Protein AF-A0A6I1VYY7-F1 (afdb_monomer_lite)

Structure (mmCIF, N/CA/C/O backbone):
data_AF-A0A6I1VYY7-F1
#
_entry.id   AF-A0A6I1VYY7-F1
#
loop_
_atom_site.group_PDB
_atom_site.id
_atom_site.type_symbol
_atom_site.label_atom_id
_atom_site.label_alt_id
_atom_site.label_comp_id
_atom_site.label_asym_id
_atom_site.label_entity_id
_atom_site.label_seq_id
_atom_site.pdbx_PDB_ins_code
_atom_site.Cartn_x
_atom_site.Cartn_y
_atom_site.Cartn_z
_atom_site.occupancy
_atom_site.B_iso_or_equiv
_atom_site.auth_seq_id
_atom_site.auth_comp_id
_atom_site.auth_asym_id
_atom_site.auth_atom_id
_atom_site.pdbx_PDB_model_num
ATOM 1 N N . MET A 1 1 ? -17.658 -12.814 30.062 1.00 64.88 1 MET A N 1
ATOM 2 C CA . MET A 1 1 ? -17.340 -12.032 28.853 1.00 64.88 1 MET A CA 1
ATOM 3 C C . MET A 1 1 ? -16.705 -12.996 27.873 1.00 64.88 1 MET A C 1
ATOM 5 O O . MET A 1 1 ? -15.729 -13.636 28.250 1.00 64.88 1 MET A O 1
ATOM 9 N N . ASP A 1 2 ? -17.312 -13.192 26.709 1.00 86.56 2 ASP A N 1
ATOM 10 C CA . ASP A 1 2 ? -16.808 -14.120 25.696 1.00 86.56 2 ASP A CA 1
ATOM 11 C C . ASP A 1 2 ? -15.557 -13.537 25.014 1.00 86.56 2 ASP A C 1
ATOM 13 O O . ASP A 1 2 ? -15.550 -12.387 24.572 1.00 86.56 2 ASP A O 1
ATOM 17 N N . ALA A 1 3 ? -14.481 -14.322 24.952 1.00 89.25 3 ALA A N 1
ATOM 18 C CA . ALA A 1 3 ? -13.216 -13.898 24.364 1.00 89.25 3 ALA A CA 1
ATOM 19 C C . ALA A 1 3 ? -13.352 -13.586 22.864 1.00 89.25 3 ALA A C 1
ATOM 21 O O . ALA A 1 3 ? -12.681 -12.680 22.364 1.00 89.25 3 ALA A O 1
ATOM 22 N N . GLU A 1 4 ? -14.234 -14.292 22.152 1.00 91.06 4 GLU A N 1
ATOM 23 C CA . GLU A 1 4 ? -14.467 -14.066 20.725 1.00 91.06 4 GLU A CA 1
ATOM 24 C C . GLU A 1 4 ? -15.147 -12.715 20.464 1.00 91.06 4 GLU A C 1
ATOM 26 O O . GLU A 1 4 ? -14.744 -11.972 19.559 1.00 91.06 4 GLU A O 1
ATOM 31 N N . GLN A 1 5 ? -16.125 -12.352 21.299 1.00 90.44 5 GLN A N 1
ATOM 32 C CA . GLN A 1 5 ? -16.787 -11.046 21.253 1.00 90.44 5 GLN A CA 1
ATOM 33 C C . GLN A 1 5 ? -15.804 -9.906 21.543 1.00 90.44 5 GLN A C 1
ATOM 35 O O . GLN A 1 5 ? -15.737 -8.945 20.772 1.00 90.44 5 GLN A O 1
ATOM 40 N N . VAL A 1 6 ? -14.987 -10.033 22.598 1.00 91.31 6 VAL A N 1
ATOM 41 C CA . VAL A 1 6 ? -13.947 -9.044 22.945 1.00 91.31 6 VAL A CA 1
ATOM 42 C C . VAL A 1 6 ? -12.978 -8.857 21.779 1.00 91.31 6 VAL A C 1
ATOM 44 O O . VAL A 1 6 ? -12.700 -7.732 21.369 1.00 91.31 6 VAL A O 1
ATOM 47 N N . TRP A 1 7 ? -12.499 -9.955 21.193 1.00 90.56 7 TRP A N 1
ATOM 48 C CA . TRP A 1 7 ? -11.587 -9.912 20.052 1.00 90.56 7 TRP A CA 1
ATOM 49 C C . TRP A 1 7 ? -12.207 -9.267 18.807 1.00 90.56 7 TRP A C 1
ATOM 51 O O . TRP A 1 7 ? -11.558 -8.497 18.092 1.00 90.56 7 TRP A O 1
ATOM 61 N N . THR A 1 8 ? -13.469 -9.572 18.521 1.00 91.75 8 THR A N 1
ATOM 62 C CA . THR A 1 8 ? -14.179 -9.019 17.363 1.00 91.75 8 THR A CA 1
ATOM 63 C C . THR A 1 8 ? -14.415 -7.523 17.520 1.00 91.75 8 THR A C 1
ATOM 65 O O . THR A 1 8 ? -14.130 -6.764 16.588 1.00 91.75 8 THR A O 1
ATOM 68 N N . LEU A 1 9 ? -14.837 -7.083 18.706 1.00 92.19 9 LEU A N 1
ATOM 69 C CA . LEU A 1 9 ? -15.044 -5.668 18.987 1.00 92.19 9 LEU A CA 1
ATOM 70 C C . LEU A 1 9 ? -13.725 -4.891 18.999 1.00 92.19 9 LEU A C 1
ATOM 72 O O . LEU A 1 9 ? -13.663 -3.795 18.448 1.00 92.19 9 LEU A O 1
ATOM 76 N N . TRP A 1 10 ? -12.646 -5.486 19.515 1.00 92.88 10 TRP A N 1
ATOM 77 C CA . TRP A 1 10 ? -11.304 -4.910 19.429 1.00 92.88 10 TRP A CA 1
ATOM 78 C C . TRP A 1 10 ? -10.873 -4.663 17.979 1.00 92.88 10 TRP A C 1
ATOM 80 O O . TRP A 1 10 ? -10.477 -3.555 17.621 1.00 92.88 10 TRP A O 1
ATOM 90 N N . ARG A 1 11 ? -11.005 -5.667 17.101 1.00 91.12 11 ARG A N 1
ATOM 91 C CA . ARG A 1 11 ? -10.667 -5.515 15.674 1.00 91.12 11 ARG A CA 1
ATOM 92 C C . ARG A 1 11 ? -11.522 -4.465 14.975 1.00 91.12 11 ARG A C 1
ATOM 94 O O . ARG A 1 11 ? -11.022 -3.789 14.078 1.00 91.12 11 ARG A O 1
ATOM 101 N N . ARG A 1 12 ? -12.791 -4.330 15.366 1.00 91.69 12 ARG A N 1
ATOM 102 C CA . ARG A 1 12 ? -13.658 -3.254 14.880 1.00 91.69 12 ARG A CA 1
ATOM 103 C C . ARG A 1 12 ? -13.135 -1.895 15.343 1.00 91.69 12 ARG A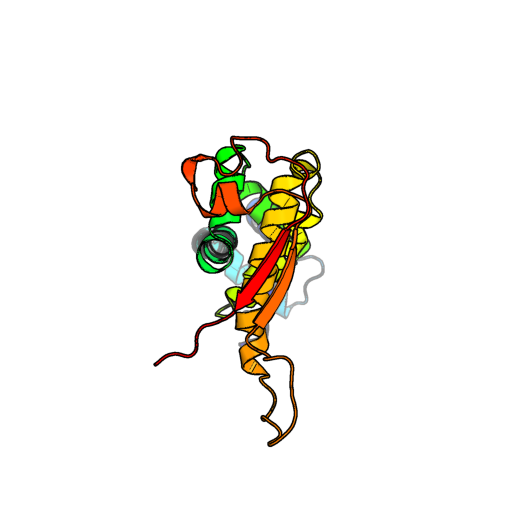 C 1
ATOM 105 O O . ARG A 1 12 ? -12.929 -1.027 14.502 1.00 91.69 12 ARG A O 1
ATOM 112 N N . LEU A 1 13 ? -12.836 -1.744 16.635 1.00 92.38 13 LEU A N 1
ATOM 113 C CA . LEU A 1 13 ? -12.304 -0.507 17.205 1.00 92.38 13 LEU A CA 1
ATOM 114 C C . LEU A 1 13 ? -10.991 -0.080 16.543 1.00 92.38 13 LEU A C 1
ATOM 116 O O . LEU A 1 13 ? -10.825 1.100 16.277 1.00 92.38 13 LEU A O 1
ATOM 120 N N . LEU A 1 14 ? -10.086 -1.007 16.213 1.00 91.50 14 LEU A N 1
ATOM 121 C CA . LEU A 1 14 ? -8.827 -0.693 15.516 1.00 91.50 14 LEU A CA 1
ATOM 122 C C . LEU A 1 14 ? -9.026 -0.040 14.133 1.00 91.50 14 LEU A C 1
ATOM 124 O O . LEU A 1 14 ? -8.137 0.666 13.653 1.00 91.50 14 LEU A O 1
ATOM 128 N N . ARG A 1 15 ? -10.170 -0.284 13.484 1.00 90.25 15 ARG A N 1
ATOM 129 C CA . ARG A 1 15 ? -10.443 0.081 12.081 1.00 90.25 15 ARG A CA 1
ATOM 130 C C . ARG A 1 15 ? -11.485 1.187 11.928 1.00 90.25 15 ARG A C 1
ATOM 132 O O . ARG A 1 15 ? -11.487 1.895 10.926 1.00 90.25 15 ARG A O 1
ATOM 139 N N . ASP A 1 16 ? -12.388 1.314 12.891 1.00 90.44 16 ASP A N 1
ATOM 140 C CA . ASP A 1 16 ? -13.500 2.257 12.848 1.00 90.44 16 ASP A CA 1
ATOM 141 C C . ASP A 1 16 ? -13.089 3.610 13.447 1.00 90.44 16 ASP A C 1
ATOM 143 O O . ASP A 1 16 ? -13.231 3.858 14.644 1.00 90.44 16 ASP A O 1
ATOM 147 N N . GLU A 1 17 ? -12.585 4.507 12.594 1.00 90.69 17 GLU A N 1
ATOM 148 C CA . GLU A 1 17 ? -12.196 5.869 12.989 1.00 90.69 17 GLU A CA 1
ATOM 149 C C . GLU A 1 17 ? -13.353 6.664 13.610 1.00 90.69 17 GLU A C 1
ATOM 151 O O . GLU A 1 17 ? -13.123 7.514 14.469 1.00 90.69 17 GLU A O 1
ATOM 156 N N . THR A 1 18 ? -14.602 6.385 13.222 1.00 89.62 18 THR A N 1
ATOM 157 C CA . THR A 1 18 ? -15.767 7.079 13.790 1.00 89.62 18 THR A CA 1
ATOM 158 C C . THR A 1 18 ? -16.008 6.621 15.224 1.00 89.62 18 THR A C 1
ATOM 160 O O . THR A 1 18 ? -16.220 7.448 16.112 1.00 89.62 18 THR A O 1
ATOM 163 N N . MET A 1 19 ? -15.936 5.312 15.477 1.00 89.06 19 MET A N 1
ATOM 164 C CA . MET A 1 19 ? -16.022 4.752 16.827 1.00 89.06 19 MET A CA 1
ATOM 165 C C . MET A 1 19 ? -14.872 5.247 17.714 1.00 89.06 19 MET A C 1
ATOM 167 O O . MET A 1 19 ? -15.115 5.622 18.860 1.00 89.06 19 MET A O 1
ATOM 171 N N . GLN A 1 20 ? -13.649 5.318 17.179 1.00 91.06 20 GLN A N 1
ATOM 172 C CA . GLN A 1 20 ? -12.489 5.882 17.879 1.00 91.06 20 GLN A CA 1
ATOM 173 C C . GLN A 1 20 ? -12.740 7.341 18.274 1.00 91.06 20 GLN A C 1
ATOM 175 O O . GLN A 1 20 ? -12.664 7.675 19.452 1.00 91.06 20 GLN A O 1
ATOM 180 N N . GLN A 1 21 ? -13.108 8.202 17.318 1.00 89.19 21 GLN A N 1
ATOM 181 C CA . GLN A 1 21 ? -13.371 9.623 17.575 1.00 89.19 21 GLN A CA 1
ATOM 182 C C . GLN A 1 21 ? -14.459 9.829 18.627 1.00 89.19 21 GLN A C 1
ATOM 184 O O . GLN A 1 21 ? -14.283 10.623 19.547 1.00 89.19 21 GLN A O 1
ATOM 189 N N . ARG A 1 22 ? -15.559 9.078 18.525 1.00 89.25 22 ARG A N 1
ATOM 190 C CA . ARG A 1 22 ? -16.650 9.136 19.498 1.00 89.25 22 ARG A CA 1
ATOM 191 C C . ARG A 1 22 ? -16.196 8.740 20.900 1.00 89.25 22 ARG A C 1
ATOM 193 O O . ARG A 1 22 ? -16.520 9.442 21.849 1.00 89.25 22 ARG A O 1
ATOM 200 N N . MET A 1 23 ? -15.416 7.667 21.027 1.00 87.25 23 MET A N 1
ATOM 201 C CA . MET A 1 23 ? -14.829 7.260 22.306 1.00 87.25 23 MET A CA 1
ATOM 202 C C . MET A 1 23 ? -13.874 8.333 22.852 1.00 87.25 23 MET A C 1
ATOM 204 O O . MET A 1 23 ? -13.857 8.585 24.052 1.00 87.25 23 MET A O 1
ATOM 208 N N . TYR A 1 24 ? -13.107 8.992 21.976 1.00 86.62 24 TYR A N 1
ATOM 209 C CA . TYR A 1 24 ? -12.126 10.019 22.346 1.00 86.62 24 TYR A CA 1
ATOM 210 C C . TYR A 1 24 ? -12.779 11.323 22.815 1.00 86.62 24 TYR A C 1
ATOM 212 O O . TYR A 1 24 ? -12.204 12.037 23.629 1.00 86.62 24 TYR A O 1
ATOM 220 N N . GLN A 1 25 ? -13.977 11.620 22.314 1.00 86.88 25 GLN A N 1
ATOM 221 C CA . GLN A 1 25 ? -14.744 12.830 22.624 1.00 86.88 25 GLN A CA 1
ATOM 222 C C . GLN A 1 25 ? -15.830 12.601 23.679 1.00 86.88 25 GLN A C 1
ATOM 224 O O . GLN A 1 25 ? -16.549 13.532 24.024 1.00 86.88 25 GLN A O 1
ATOM 229 N N . ALA A 1 26 ? -15.991 11.370 24.166 1.00 81.50 26 ALA A N 1
ATOM 230 C CA . ALA A 1 26 ? -17.137 10.997 24.979 1.00 81.50 26 ALA A CA 1
ATOM 231 C C . ALA A 1 26 ? -17.230 11.757 26.312 1.00 81.50 26 ALA A C 1
ATOM 233 O O . ALA A 1 26 ? -18.330 11.858 26.829 1.00 81.50 26 ALA A O 1
ATOM 234 N N . GLU A 1 27 ? -16.127 12.257 26.889 1.00 77.31 27 GLU A N 1
ATOM 235 C CA . GLU A 1 27 ? -16.097 12.987 28.180 1.00 77.31 27 GLU A CA 1
ATOM 236 C C . GLU A 1 27 ? -16.953 12.341 29.303 1.00 77.31 27 GLU A C 1
ATOM 238 O O . GLU A 1 27 ? -17.511 13.015 30.164 1.00 77.31 27 GLU A O 1
ATOM 243 N N . GLY A 1 28 ? -17.085 11.007 29.305 1.00 71.75 28 GLY A N 1
ATOM 244 C CA . GLY A 1 28 ? -17.918 10.262 30.261 1.00 71.75 28 GLY A CA 1
ATOM 245 C C . GLY A 1 28 ? -19.389 10.066 29.857 1.00 71.75 28 GLY A C 1
ATOM 246 O O . GLY A 1 28 ? -20.111 9.333 30.531 1.00 71.75 28 GLY A O 1
ATOM 247 N N . ALA A 1 29 ? -19.840 10.641 28.743 1.00 80.25 29 ALA A N 1
ATOM 248 C CA . ALA A 1 29 ? -21.119 10.319 28.122 1.00 80.25 29 ALA A CA 1
ATOM 249 C C . ALA A 1 29 ? -21.121 8.883 27.575 1.00 80.25 29 ALA A C 1
ATOM 251 O O . ALA A 1 29 ? -20.110 8.378 27.091 1.00 80.25 29 ALA A O 1
ATOM 252 N N . THR A 1 30 ? -22.280 8.226 27.607 1.00 82.81 30 THR A N 1
ATOM 253 C CA . THR A 1 30 ? -22.470 6.847 27.114 1.00 82.81 30 THR A CA 1
ATOM 254 C C . THR A 1 30 ? -23.299 6.769 25.833 1.00 82.81 30 THR A C 1
ATOM 256 O O . THR A 1 30 ? -23.394 5.707 25.229 1.00 82.81 30 THR A O 1
ATOM 259 N N . GLN A 1 31 ? -23.849 7.896 25.372 1.00 84.62 31 GLN A N 1
ATOM 260 C CA . GLN A 1 31 ? -24.711 8.000 24.182 1.00 84.62 31 GLN A CA 1
ATOM 261 C C . GLN A 1 31 ? -24.010 7.553 22.890 1.00 84.62 31 GLN A C 1
ATOM 263 O O . GLN A 1 31 ? -24.633 7.083 21.948 1.00 84.62 31 GLN A O 1
ATOM 268 N N . TRP A 1 32 ? -22.681 7.636 22.834 1.00 84.25 32 TRP A N 1
ATOM 269 C CA . TRP A 1 32 ? -21.915 7.150 21.686 1.00 84.25 32 TRP A CA 1
ATOM 270 C C . TRP A 1 32 ? -21.925 5.620 21.524 1.00 84.25 32 TRP A C 1
ATOM 272 O O . TRP A 1 32 ? -21.504 5.121 20.479 1.00 84.25 32 TRP A O 1
ATOM 282 N N . LEU A 1 33 ? -22.409 4.895 22.537 1.00 87.31 33 LEU A N 1
ATOM 283 C CA . LEU A 1 33 ? -22.631 3.448 22.525 1.00 87.31 33 LEU A CA 1
ATOM 284 C C . LEU A 1 33 ? -24.021 3.068 21.983 1.00 87.31 33 LEU A C 1
ATOM 286 O O . LEU A 1 33 ? -24.409 1.893 21.997 1.00 87.31 33 LEU A O 1
ATOM 290 N N . ASP A 1 34 ? -24.810 4.044 21.535 1.00 85.31 34 ASP A N 1
ATOM 291 C CA . ASP A 1 34 ? -26.104 3.789 20.914 1.00 85.31 34 ASP A CA 1
ATOM 292 C C . ASP A 1 34 ? -25.940 2.985 19.617 1.00 85.31 34 ASP A C 1
ATOM 294 O O . ASP A 1 34 ? -25.112 3.293 18.758 1.00 85.31 34 ASP A O 1
ATOM 298 N N . GLY A 1 35 ? -26.712 1.898 19.507 1.00 85.00 35 GLY A N 1
ATOM 299 C CA . GLY A 1 35 ? -26.617 0.924 18.414 1.00 85.00 35 GLY A CA 1
ATOM 300 C C . GLY A 1 35 ? -25.693 -0.274 18.671 1.00 85.00 35 GLY A C 1
ATOM 301 O O . GLY A 1 35 ? -25.638 -1.163 17.825 1.00 85.00 35 GLY A O 1
ATOM 302 N N . LEU A 1 36 ? -24.998 -0.332 19.812 1.00 89.44 36 LEU A N 1
ATOM 303 C CA . LEU A 1 36 ? -24.295 -1.536 20.274 1.00 89.44 36 LEU A CA 1
ATOM 304 C C . LEU A 1 36 ? -25.205 -2.414 21.138 1.00 89.44 36 LEU A C 1
ATOM 306 O O . LEU A 1 36 ? -26.056 -1.893 21.864 1.00 89.44 36 LEU A O 1
ATOM 310 N N . SER A 1 37 ? -24.988 -3.729 21.089 1.00 92.06 37 SER A N 1
ATOM 311 C CA . SER A 1 37 ? -25.617 -4.690 22.005 1.00 92.06 37 SER A CA 1
ATOM 312 C C . SER A 1 37 ? -25.153 -4.493 23.455 1.00 92.06 37 SER A C 1
ATOM 314 O O . SER A 1 37 ? -24.121 -3.868 23.704 1.00 92.06 37 SER A O 1
ATOM 316 N N . ASP A 1 38 ? -25.891 -5.040 24.424 1.00 91.12 38 ASP A N 1
ATOM 317 C CA . ASP A 1 38 ? -25.547 -4.910 25.848 1.00 91.12 38 ASP A CA 1
ATOM 318 C C . ASP A 1 38 ? -24.154 -5.481 26.170 1.00 91.12 38 ASP A C 1
ATOM 320 O O . ASP A 1 38 ? -23.381 -4.848 26.892 1.00 91.12 38 ASP A O 1
ATOM 324 N N . ASP A 1 39 ? -23.782 -6.611 25.563 1.00 91.00 39 ASP A N 1
ATOM 325 C CA . ASP A 1 39 ? -22.451 -7.207 25.726 1.00 91.00 39 ASP A CA 1
ATOM 326 C C . ASP A 1 39 ? -21.345 -6.303 25.150 1.00 91.00 39 ASP A C 1
ATOM 328 O O . ASP A 1 39 ? -20.333 -6.044 25.807 1.00 91.00 39 ASP A O 1
ATOM 332 N N . GLU A 1 40 ? -21.546 -5.756 23.946 1.00 92.56 40 GLU A N 1
ATOM 333 C CA . GLU A 1 40 ? -20.599 -4.819 23.325 1.00 92.56 40 GLU A CA 1
ATOM 334 C C . GLU A 1 40 ? -20.457 -3.526 24.137 1.00 92.56 40 GLU A C 1
ATOM 336 O O . GLU A 1 40 ? -19.354 -2.988 24.254 1.00 92.56 40 GLU A O 1
ATOM 341 N N . ARG A 1 41 ? -21.548 -3.035 24.738 1.00 92.06 41 ARG A N 1
ATOM 342 C CA . ARG A 1 41 ? -21.536 -1.853 25.612 1.00 92.06 41 ARG A CA 1
ATOM 343 C C . ARG A 1 41 ? -20.637 -2.068 26.821 1.00 92.06 41 ARG A C 1
ATOM 345 O O . ARG A 1 41 ? -19.819 -1.200 27.117 1.00 92.06 41 ARG A O 1
ATOM 352 N N . VAL A 1 42 ? -20.735 -3.218 27.492 1.00 92.25 42 VAL A N 1
ATOM 353 C CA . VAL A 1 42 ? -19.875 -3.541 28.647 1.00 92.25 42 VAL A CA 1
ATOM 354 C C . VAL A 1 42 ? -18.398 -3.570 28.243 1.00 92.25 42 VAL A C 1
ATOM 356 O O . VAL A 1 42 ? -17.549 -3.014 28.948 1.00 92.25 42 VAL A O 1
ATOM 359 N N . ILE A 1 43 ? -18.081 -4.166 27.091 1.00 92.19 43 ILE A N 1
ATOM 360 C CA . ILE A 1 43 ? -16.707 -4.225 26.573 1.00 92.19 43 ILE A CA 1
ATOM 361 C C . ILE A 1 43 ? -16.190 -2.813 26.260 1.00 92.19 43 ILE A C 1
ATOM 363 O O . ILE A 1 43 ? -15.112 -2.435 26.720 1.00 92.19 43 ILE A O 1
ATOM 367 N N . MET A 1 44 ? -16.964 -1.999 25.538 1.00 91.19 44 MET A N 1
ATOM 368 C CA . MET A 1 44 ? -16.558 -0.635 25.181 1.00 91.19 44 MET A CA 1
ATOM 369 C C . MET A 1 44 ? -16.430 0.288 26.393 1.00 91.19 44 MET A C 1
ATOM 371 O O . MET A 1 44 ? -15.514 1.106 26.429 1.00 91.19 44 MET A O 1
ATOM 375 N N . LEU A 1 45 ? -17.287 0.148 27.408 1.00 91.50 45 LEU A N 1
ATOM 376 C CA . LEU A 1 45 ? -17.141 0.873 28.675 1.00 91.50 45 LEU A CA 1
ATOM 377 C C . LEU A 1 45 ? -15.850 0.478 29.399 1.00 91.50 45 LEU A C 1
ATOM 379 O O . LEU A 1 45 ? -15.161 1.336 29.950 1.00 91.50 45 LEU A O 1
ATOM 383 N N . THR A 1 46 ? -15.482 -0.804 29.345 1.00 91.19 46 THR A N 1
ATOM 384 C CA . THR A 1 46 ? -14.204 -1.284 29.884 1.00 91.19 46 THR A CA 1
ATOM 385 C C . THR A 1 46 ? -13.031 -0.641 29.142 1.00 91.19 46 THR A C 1
ATOM 387 O O . THR A 1 46 ? -12.113 -0.130 29.783 1.00 91.19 46 THR A O 1
ATOM 390 N N . TYR A 1 47 ? -13.075 -0.575 27.809 1.00 91.06 47 TYR A N 1
ATOM 391 C CA . TYR A 1 47 ? -12.057 0.124 27.018 1.00 91.06 47 TYR A CA 1
ATOM 392 C C . TYR A 1 47 ? -11.994 1.623 27.324 1.00 91.06 47 TYR A C 1
ATOM 394 O O . TYR A 1 47 ? -10.905 2.155 27.533 1.00 91.06 47 TYR A O 1
ATOM 402 N N . ALA A 1 48 ? -13.141 2.294 27.436 1.00 89.19 48 ALA A N 1
ATOM 403 C CA . ALA A 1 48 ? -13.211 3.709 27.789 1.00 89.19 48 ALA A CA 1
ATOM 404 C C . ALA A 1 48 ? -12.632 3.987 29.188 1.00 89.19 48 ALA A C 1
ATOM 406 O O . ALA A 1 48 ? -11.956 4.993 29.381 1.00 89.19 48 ALA A O 1
ATOM 407 N N . SER A 1 49 ? -12.806 3.070 30.149 1.00 90.25 49 SER A N 1
ATOM 408 C CA . SER A 1 49 ? -12.192 3.191 31.482 1.00 90.25 49 SER A CA 1
ATOM 409 C C . SER A 1 49 ? -10.655 3.117 31.468 1.00 90.25 49 SER A C 1
ATOM 411 O O . SER A 1 49 ? -10.007 3.567 32.409 1.00 90.25 49 SER A O 1
ATOM 413 N N . GLN A 1 50 ? -10.064 2.580 30.393 1.00 89.81 50 GLN A N 1
ATOM 414 C CA . GLN A 1 50 ? -8.617 2.452 30.177 1.00 89.81 50 GLN A CA 1
ATOM 415 C C . GLN A 1 50 ? -8.148 3.291 28.979 1.00 89.81 50 GLN A C 1
ATOM 417 O O . GLN A 1 50 ? -7.245 2.891 28.238 1.00 89.81 50 GLN A O 1
ATOM 422 N N . PHE A 1 51 ? -8.782 4.449 28.792 1.00 88.56 51 PHE A N 1
ATOM 423 C CA . PHE A 1 51 ? -8.681 5.291 27.606 1.00 88.56 51 PHE A CA 1
ATOM 424 C C . PHE A 1 51 ? -7.261 5.463 27.053 1.00 88.56 51 PHE A C 1
ATOM 426 O O . PHE A 1 51 ? -7.026 5.151 25.889 1.00 88.56 51 PHE A O 1
ATOM 433 N N . GLU A 1 52 ? -6.313 5.910 27.880 1.00 89.75 52 GLU A N 1
ATOM 434 C CA . GLU A 1 52 ? -4.941 6.203 27.437 1.00 89.75 52 GLU A CA 1
ATOM 435 C C . GLU A 1 52 ? -4.242 4.971 26.844 1.00 89.75 52 GLU A C 1
ATOM 437 O O . GLU A 1 52 ? -3.614 5.049 25.787 1.00 89.75 52 GLU A O 1
ATOM 442 N N . ASN A 1 53 ? -4.414 3.803 27.469 1.00 91.75 53 ASN A N 1
ATOM 443 C CA . ASN A 1 53 ? -3.825 2.554 26.982 1.00 91.75 53 ASN A CA 1
ATOM 444 C C . ASN A 1 53 ? -4.467 2.116 25.663 1.00 91.75 53 ASN A C 1
ATOM 446 O O . ASN A 1 53 ? -3.774 1.707 24.731 1.00 91.75 53 ASN A O 1
ATOM 450 N N . VAL A 1 54 ? -5.796 2.210 25.575 1.00 91.94 54 VAL A N 1
ATOM 451 C CA . VAL A 1 54 ? -6.549 1.841 24.373 1.00 91.94 54 VAL A CA 1
ATOM 452 C C . VAL A 1 54 ? -6.191 2.758 23.208 1.00 91.94 54 VAL A C 1
ATOM 454 O O . VAL A 1 54 ? -5.888 2.270 22.119 1.00 91.94 54 VAL A O 1
ATOM 457 N N . LYS A 1 55 ? -6.163 4.072 23.442 1.00 92.88 55 LYS A N 1
ATOM 458 C CA . LYS A 1 55 ? -5.770 5.074 22.453 1.00 92.88 55 LYS A CA 1
ATOM 459 C C . LYS A 1 55 ? -4.361 4.806 21.935 1.00 92.88 55 LYS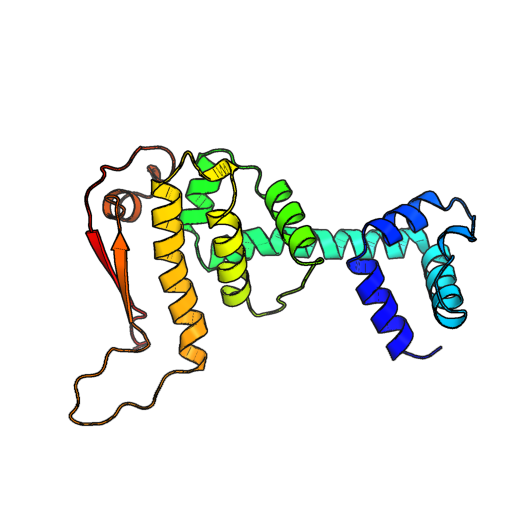 A C 1
ATOM 461 O O . LYS A 1 55 ? -4.173 4.701 20.725 1.00 92.88 55 LYS A O 1
ATOM 466 N N . TRP A 1 56 ? -3.395 4.604 22.833 1.00 94.00 56 TRP A N 1
ATOM 467 C CA . TRP A 1 56 ? -2.020 4.293 22.448 1.00 94.00 56 TRP A CA 1
ATOM 468 C C . TRP A 1 56 ? -1.936 3.026 21.585 1.00 94.00 56 TRP A C 1
ATOM 470 O O . TRP A 1 56 ? -1.240 3.018 20.569 1.00 94.00 56 TRP A O 1
ATOM 480 N N . LEU A 1 57 ? -2.664 1.961 21.936 1.00 93.94 57 LEU A N 1
ATOM 481 C CA . LEU A 1 57 ? -2.688 0.718 21.157 1.00 93.94 57 LEU A CA 1
ATOM 482 C C . LEU A 1 57 ? -3.270 0.918 19.750 1.00 93.94 57 LEU A C 1
ATOM 484 O O . LEU A 1 57 ? -2.695 0.415 18.781 1.00 93.94 57 LEU A O 1
ATOM 488 N N . VAL A 1 58 ? -4.376 1.658 19.632 1.00 93.31 58 VAL A N 1
ATOM 489 C CA . VAL A 1 58 ? -5.007 1.986 18.343 1.00 93.31 58 VAL A CA 1
ATOM 490 C C . VAL A 1 58 ? -4.049 2.800 17.474 1.00 93.31 58 VAL A C 1
ATOM 492 O O . VAL A 1 58 ? -3.789 2.425 16.330 1.00 93.31 58 VAL A O 1
ATOM 495 N N . GLU A 1 59 ? -3.470 3.869 18.023 1.00 93.06 59 GLU A N 1
ATOM 496 C CA . GLU A 1 59 ? -2.543 4.746 17.300 1.00 93.06 59 GLU A CA 1
ATOM 497 C C . GLU A 1 59 ? -1.294 3.987 16.832 1.00 93.06 59 GLU A C 1
ATOM 499 O O . GLU A 1 59 ? -0.879 4.121 15.680 1.00 93.06 59 GLU A O 1
ATOM 504 N N . ASN A 1 60 ? -0.729 3.118 17.678 1.00 94.38 60 ASN A N 1
ATOM 505 C CA . ASN A 1 60 ? 0.412 2.280 17.303 1.00 94.38 60 ASN A CA 1
ATOM 506 C C . ASN A 1 60 ? 0.068 1.285 16.195 1.00 94.38 60 ASN A C 1
ATOM 508 O O . ASN A 1 60 ? 0.874 1.070 15.287 1.00 94.38 60 ASN A O 1
ATOM 512 N N . TYR A 1 61 ? -1.107 0.660 16.264 1.00 93.25 61 TYR A N 1
ATOM 513 C CA . TYR A 1 61 ? -1.552 -0.266 15.229 1.00 93.25 61 TYR A CA 1
ATOM 514 C C . TYR A 1 61 ? -1.717 0.450 13.884 1.00 93.25 61 TYR A C 1
ATOM 516 O O . TYR A 1 61 ? -1.154 0.017 12.877 1.00 93.25 61 TYR A O 1
ATOM 524 N N . GLN A 1 62 ? -2.403 1.594 13.875 1.00 91.88 62 GLN A N 1
ATOM 525 C CA . GLN A 1 62 ? -2.599 2.395 12.669 1.00 91.88 62 GLN A CA 1
ATOM 526 C C . GLN A 1 62 ? -1.275 2.909 12.097 1.00 91.88 62 GLN A C 1
ATOM 528 O O . GLN A 1 62 ? -1.057 2.821 10.890 1.00 91.88 62 GLN A O 1
ATOM 533 N N . PHE A 1 63 ? -0.357 3.371 12.949 1.00 92.88 63 PHE A N 1
ATOM 534 C CA . PHE A 1 63 ? 0.981 3.783 12.529 1.00 92.88 63 PHE A CA 1
ATOM 535 C C . PHE A 1 63 ? 1.735 2.651 11.812 1.00 92.88 63 PHE A C 1
ATOM 537 O O . PHE A 1 63 ? 2.330 2.873 10.756 1.00 92.88 63 PHE A O 1
ATOM 544 N N . ARG A 1 64 ? 1.667 1.414 12.325 1.00 93.38 64 ARG A N 1
ATOM 545 C CA . ARG A 1 64 ? 2.276 0.245 11.662 1.00 93.38 64 ARG A CA 1
ATOM 546 C C . ARG A 1 64 ? 1.637 -0.052 10.310 1.00 93.38 64 ARG A C 1
ATOM 548 O O . ARG A 1 64 ? 2.363 -0.352 9.363 1.00 93.38 64 ARG A O 1
ATOM 555 N N . LEU A 1 65 ? 0.313 0.038 10.200 1.00 93.69 65 LEU A N 1
ATOM 556 C CA . LEU A 1 65 ? -0.380 -0.183 8.928 1.00 93.69 65 LEU A CA 1
ATOM 557 C C . LEU A 1 65 ? -0.018 0.877 7.885 1.00 93.69 65 LEU A C 1
ATOM 559 O O . LEU A 1 65 ? 0.217 0.529 6.725 1.00 93.69 65 LEU A O 1
ATOM 563 N N . ILE A 1 66 ? 0.098 2.138 8.308 1.00 93.94 66 ILE A N 1
ATOM 564 C CA . ILE A 1 66 ? 0.534 3.241 7.445 1.00 93.94 66 ILE A CA 1
ATOM 565 C C . ILE A 1 66 ? 1.946 2.972 6.918 1.00 93.94 66 ILE A C 1
ATOM 567 O O . ILE A 1 66 ? 2.185 2.990 5.713 1.00 93.94 66 ILE A O 1
ATOM 571 N N . ASN A 1 67 ? 2.883 2.619 7.799 1.00 94.56 67 ASN A N 1
ATOM 572 C CA . ASN A 1 67 ? 4.252 2.310 7.377 1.00 94.56 67 ASN A CA 1
ATOM 573 C C . ASN A 1 67 ? 4.334 1.055 6.501 1.00 94.56 67 ASN A C 1
ATOM 575 O O . ASN A 1 67 ? 5.200 0.959 5.635 1.00 94.56 67 ASN A O 1
ATOM 579 N N . SER A 1 68 ? 3.413 0.106 6.676 1.00 94.94 68 SER A N 1
ATOM 580 C CA . SER A 1 68 ? 3.373 -1.113 5.865 1.00 94.94 68 SER A CA 1
ATOM 581 C C . SER A 1 68 ? 3.079 -0.830 4.388 1.00 94.94 68 SER A C 1
ATOM 583 O O . SER A 1 68 ? 3.539 -1.584 3.538 1.00 94.94 68 SER A O 1
ATOM 585 N N . PHE A 1 69 ? 2.391 0.272 4.066 1.00 96.44 69 PHE A N 1
ATOM 586 C CA . PHE A 1 69 ? 2.209 0.737 2.685 1.00 96.44 69 PHE A CA 1
ATOM 587 C C . PHE A 1 69 ? 3.554 1.066 2.024 1.00 96.44 69 PHE A C 1
ATOM 589 O O . PHE A 1 69 ? 3.849 0.599 0.925 1.00 96.44 69 PHE A O 1
ATOM 596 N N . ILE A 1 70 ? 4.389 1.844 2.720 1.00 96.12 70 ILE A N 1
ATOM 597 C CA . ILE A 1 70 ? 5.715 2.245 2.236 1.00 96.12 70 ILE A CA 1
ATOM 598 C C . ILE A 1 70 ? 6.631 1.022 2.168 1.00 96.12 70 ILE A C 1
ATOM 600 O O . ILE A 1 70 ? 7.277 0.810 1.150 1.00 96.12 70 ILE A O 1
ATOM 604 N N . ASN A 1 71 ? 6.620 0.169 3.196 1.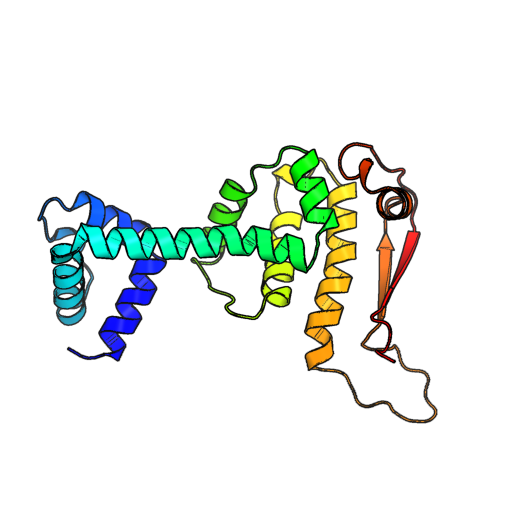00 96.38 71 ASN A N 1
ATOM 605 C CA . ASN A 1 71 ? 7.424 -1.056 3.220 1.00 96.38 71 ASN A CA 1
ATOM 606 C C . ASN A 1 71 ? 7.048 -2.025 2.086 1.00 96.38 71 ASN A C 1
ATOM 608 O O . ASN A 1 71 ? 7.920 -2.689 1.526 1.00 96.38 71 ASN A O 1
ATOM 612 N N . ALA A 1 72 ? 5.762 -2.115 1.731 1.00 97.31 72 ALA A N 1
ATOM 613 C CA . ALA A 1 72 ? 5.312 -2.939 0.615 1.00 97.31 72 ALA A CA 1
ATOM 614 C C . ALA A 1 72 ? 5.842 -2.416 -0.728 1.00 97.31 72 ALA A C 1
ATOM 616 O O . ALA A 1 72 ? 6.270 -3.216 -1.561 1.00 97.31 72 ALA A O 1
ATOM 617 N N . LEU A 1 73 ? 5.857 -1.093 -0.928 1.00 98.00 73 LEU A N 1
ATOM 618 C CA . LEU A 1 73 ? 6.483 -0.479 -2.099 1.00 98.00 73 LEU A CA 1
ATOM 619 C C . LEU A 1 73 ? 8.001 -0.671 -2.091 1.00 98.00 73 LEU A C 1
ATOM 621 O O . LEU A 1 73 ? 8.546 -1.094 -3.096 1.00 98.00 73 LEU A O 1
ATOM 625 N N . ASP A 1 74 ? 8.675 -0.451 -0.967 1.00 97.25 74 ASP A N 1
ATOM 626 C CA . ASP A 1 74 ? 10.127 -0.648 -0.856 1.00 97.25 74 ASP A CA 1
ATOM 627 C C . ASP A 1 74 ? 10.539 -2.094 -1.188 1.00 97.25 74 ASP A C 1
ATOM 629 O O . ASP A 1 74 ? 11.523 -2.335 -1.882 1.00 97.25 74 ASP A O 1
ATOM 633 N N . THR A 1 75 ? 9.726 -3.068 -0.768 1.00 95.88 75 THR A N 1
ATOM 634 C CA . THR A 1 75 ? 9.984 -4.493 -1.020 1.00 95.88 75 THR A CA 1
ATOM 635 C C . THR A 1 75 ? 9.644 -4.916 -2.452 1.00 95.88 75 THR A C 1
ATOM 637 O O . THR A 1 75 ? 10.403 -5.655 -3.073 1.00 95.88 75 THR A O 1
ATOM 640 N N . GLY A 1 76 ? 8.473 -4.524 -2.966 1.00 95.75 76 GLY A N 1
ATOM 641 C CA . GLY A 1 76 ? 7.930 -5.061 -4.222 1.00 95.75 76 GLY A CA 1
ATOM 642 C C . GLY A 1 76 ? 8.042 -4.140 -5.438 1.00 95.75 76 GLY A C 1
ATOM 643 O O . GLY A 1 76 ? 7.994 -4.629 -6.563 1.00 95.75 76 GLY A O 1
ATOM 644 N N . ALA A 1 77 ? 8.183 -2.832 -5.227 1.00 97.62 77 ALA A N 1
ATOM 645 C CA . ALA A 1 77 ? 8.240 -1.806 -6.269 1.00 97.62 77 ALA A CA 1
ATOM 646 C C . ALA A 1 77 ? 9.148 -0.614 -5.867 1.00 97.62 77 ALA A C 1
ATOM 648 O O . ALA A 1 77 ? 8.689 0.534 -5.763 1.00 97.62 77 ALA A O 1
ATOM 649 N N . PRO A 1 78 ? 10.438 -0.864 -5.564 1.00 97.19 78 PRO A N 1
ATOM 650 C CA . PRO A 1 78 ? 11.340 0.155 -5.026 1.00 97.19 78 PRO A CA 1
ATOM 651 C C . PRO A 1 78 ? 11.597 1.320 -5.991 1.00 97.19 78 PRO A C 1
ATOM 653 O O . PRO A 1 78 ? 11.869 2.441 -5.550 1.00 97.19 78 PRO A O 1
ATOM 656 N N . LEU A 1 79 ? 11.531 1.100 -7.309 1.00 97.81 79 LEU A N 1
ATOM 657 C CA . LEU A 1 79 ? 11.744 2.174 -8.283 1.00 97.81 79 LEU A CA 1
ATOM 658 C C . LEU A 1 79 ? 10.541 3.115 -8.328 1.00 97.81 79 LEU A C 1
ATOM 660 O O . LEU A 1 79 ? 10.725 4.331 -8.380 1.00 97.81 79 LEU A O 1
ATOM 664 N N . THR A 1 80 ? 9.332 2.564 -8.229 1.00 98.00 80 THR A N 1
ATOM 665 C CA . THR A 1 80 ? 8.092 3.312 -8.031 1.00 98.00 80 THR A CA 1
ATOM 666 C C . THR A 1 80 ? 8.190 4.145 -6.766 1.00 98.00 80 THR A C 1
ATOM 668 O O . THR A 1 80 ? 7.972 5.351 -6.835 1.00 98.00 80 THR A O 1
ATOM 671 N N . LEU A 1 81 ? 8.577 3.553 -5.628 1.00 98.06 81 LEU A N 1
ATOM 672 C CA . LEU A 1 81 ? 8.730 4.302 -4.376 1.00 98.06 81 LEU A CA 1
ATOM 673 C C . LEU A 1 81 ? 9.649 5.515 -4.563 1.00 98.06 81 LEU A C 1
ATOM 675 O O . LEU A 1 81 ? 9.287 6.638 -4.215 1.00 98.06 81 LEU A O 1
ATOM 679 N N . ARG A 1 82 ? 10.820 5.300 -5.167 1.00 97.56 82 ARG A N 1
ATOM 680 C CA . ARG A 1 82 ? 11.790 6.366 -5.428 1.00 97.56 82 ARG A CA 1
ATOM 681 C C . ARG A 1 82 ? 11.247 7.441 -6.370 1.00 97.56 82 ARG A C 1
ATOM 683 O O . ARG A 1 82 ? 11.448 8.621 -6.103 1.00 97.56 82 ARG A O 1
ATOM 690 N N . ALA A 1 83 ? 10.551 7.056 -7.438 1.00 97.56 83 ALA A N 1
ATOM 691 C CA . ALA A 1 83 ? 9.934 8.004 -8.361 1.00 97.56 83 ALA A CA 1
ATOM 692 C C . ALA A 1 83 ? 8.863 8.859 -7.660 1.00 97.56 83 ALA A C 1
ATOM 694 O O . ALA A 1 83 ? 8.855 10.075 -7.830 1.00 97.56 83 ALA A O 1
ATOM 695 N N . LEU A 1 84 ? 8.021 8.249 -6.814 1.00 97.50 84 LEU A N 1
ATOM 696 C CA . LEU A 1 84 ? 6.993 8.957 -6.042 1.00 97.50 84 LEU A CA 1
ATOM 697 C C . LEU A 1 84 ? 7.592 9.956 -5.044 1.00 97.50 84 LEU A C 1
ATOM 699 O O . LEU A 1 84 ? 7.080 11.065 -4.895 1.00 97.50 84 LEU A O 1
ATOM 703 N N . LEU A 1 85 ? 8.687 9.579 -4.380 1.00 96.75 85 LEU A N 1
ATOM 704 C CA . LEU A 1 85 ? 9.419 10.477 -3.484 1.00 96.75 85 LEU A CA 1
ATOM 705 C C . LEU A 1 85 ? 10.026 11.661 -4.246 1.00 96.75 85 LEU A C 1
ATOM 707 O O . LEU A 1 85 ? 9.942 12.794 -3.780 1.00 96.75 85 LEU A O 1
ATOM 711 N N . ASN A 1 86 ? 10.591 11.419 -5.431 1.00 96.69 86 ASN A N 1
ATOM 712 C CA . ASN A 1 86 ? 11.222 12.462 -6.240 1.00 96.69 86 ASN A CA 1
ATOM 713 C C . ASN A 1 86 ? 10.225 13.494 -6.786 1.00 96.69 86 ASN A C 1
ATOM 715 O O . ASN A 1 86 ? 10.579 14.665 -6.897 1.00 96.69 86 ASN A O 1
ATOM 719 N N . ILE A 1 87 ? 8.978 13.098 -7.063 1.00 95.94 87 ILE A N 1
ATOM 720 C CA . ILE A 1 87 ? 7.908 14.046 -7.423 1.00 95.94 87 ILE A CA 1
ATOM 721 C C . ILE A 1 87 ? 7.264 14.723 -6.199 1.00 95.94 87 ILE A C 1
ATOM 723 O O . ILE A 1 87 ? 6.305 15.477 -6.346 1.00 95.94 87 ILE A O 1
ATOM 727 N N . GLY A 1 88 ? 7.763 14.462 -4.984 1.00 95.62 88 GLY A N 1
ATOM 728 C CA . GLY A 1 88 ? 7.292 15.102 -3.754 1.00 95.62 88 GLY A CA 1
ATOM 729 C C . GLY A 1 88 ? 5.915 14.628 -3.286 1.00 95.62 88 GLY A C 1
ATOM 730 O O . GLY A 1 88 ? 5.187 15.385 -2.644 1.00 95.62 88 GLY A O 1
ATOM 731 N N . LEU A 1 89 ? 5.527 13.393 -3.614 1.00 95.69 89 LEU A N 1
ATOM 732 C CA . LEU A 1 89 ? 4.222 12.863 -3.238 1.00 95.69 89 LEU A CA 1
ATOM 733 C C . LEU A 1 89 ? 4.153 12.569 -1.730 1.00 95.69 89 LEU A C 1
ATOM 735 O O . LEU A 1 89 ? 5.004 11.874 -1.176 1.00 95.69 89 LEU A O 1
ATOM 739 N N . ASP A 1 90 ? 3.103 13.053 -1.064 1.00 95.69 90 ASP A N 1
ATOM 740 C CA . ASP A 1 90 ? 2.848 12.782 0.358 1.00 95.69 90 ASP A CA 1
ATOM 741 C C . ASP A 1 90 ? 2.335 11.344 0.566 1.00 95.69 90 ASP A C 1
ATOM 743 O O . ASP A 1 90 ? 1.128 11.070 0.592 1.00 95.69 90 ASP A O 1
ATOM 747 N N . LEU A 1 91 ? 3.280 10.406 0.677 1.00 96.06 91 LEU A N 1
ATOM 748 C CA . LEU A 1 91 ? 3.004 8.980 0.858 1.00 96.06 91 LEU A CA 1
ATOM 749 C C . LEU A 1 91 ? 2.262 8.654 2.166 1.00 96.06 91 LEU A C 1
ATOM 751 O O . LEU A 1 91 ? 1.343 7.836 2.105 1.00 96.06 91 LEU A O 1
ATOM 755 N N . PRO A 1 92 ? 2.578 9.258 3.333 1.00 94.62 92 PRO A N 1
ATOM 756 C CA . PRO A 1 92 ? 1.789 9.052 4.549 1.00 94.62 92 PRO A CA 1
ATOM 757 C C . PRO A 1 92 ? 0.301 9.382 4.380 1.00 94.62 92 PRO A C 1
ATOM 759 O O . PRO A 1 92 ? -0.552 8.618 4.840 1.00 94.62 92 PRO A O 1
ATOM 762 N N . THR A 1 93 ? -0.028 10.485 3.702 1.00 94.88 93 THR A N 1
ATOM 763 C CA . THR A 1 93 ? -1.429 10.849 3.441 1.00 94.88 93 THR A CA 1
ATOM 764 C C . THR A 1 93 ? -2.094 9.861 2.487 1.00 94.88 93 THR A C 1
ATOM 766 O O . THR A 1 93 ? -3.169 9.346 2.801 1.00 94.88 93 THR A O 1
ATOM 769 N N . LEU A 1 94 ? -1.433 9.505 1.380 1.00 96.56 94 LEU A N 1
ATOM 770 C CA . LEU A 1 94 ? -1.954 8.499 0.445 1.00 96.56 94 LEU A CA 1
ATOM 771 C C . LEU A 1 94 ? -2.145 7.128 1.090 1.00 96.56 94 LEU A C 1
ATOM 773 O O . LEU A 1 94 ? -3.110 6.430 0.789 1.00 96.56 94 LEU A O 1
ATOM 777 N N . SER A 1 95 ? -1.249 6.741 1.995 1.00 97.12 95 SER A N 1
ATOM 778 C CA . SER A 1 95 ? -1.365 5.491 2.734 1.00 97.12 95 SER A CA 1
ATOM 779 C C . SER A 1 95 ? -2.614 5.476 3.617 1.00 97.12 95 SER A C 1
ATOM 781 O O . SER A 1 95 ? -3.347 4.487 3.618 1.00 97.12 95 SER A O 1
ATOM 783 N N . LYS A 1 96 ? -2.912 6.576 4.321 1.00 95.44 96 LYS A N 1
ATOM 784 C CA . LYS A 1 96 ? -4.150 6.696 5.108 1.00 95.44 96 LYS A CA 1
ATOM 785 C C . LYS A 1 96 ? -5.393 6.631 4.222 1.00 95.44 96 LYS A C 1
ATOM 787 O O . LYS A 1 96 ? -6.348 5.942 4.570 1.00 95.44 96 LYS A O 1
ATOM 792 N N . GLU A 1 97 ? -5.390 7.316 3.080 1.00 96.31 97 GLU A N 1
ATOM 793 C CA . GLU A 1 97 ? -6.490 7.263 2.106 1.00 96.31 97 GLU A CA 1
ATOM 794 C C . GLU A 1 97 ? -6.707 5.839 1.571 1.00 96.31 97 GLU A C 1
ATOM 796 O O . GLU A 1 97 ? -7.837 5.341 1.568 1.00 96.31 97 GLU A O 1
ATOM 801 N N . PHE A 1 98 ? -5.625 5.143 1.210 1.00 97.38 98 PHE A N 1
ATOM 802 C CA . PHE A 1 98 ? -5.657 3.739 0.809 1.00 97.38 98 PHE A CA 1
ATOM 803 C C . PHE A 1 98 ? -6.257 2.850 1.903 1.00 97.38 98 PHE A C 1
ATOM 805 O O . PHE A 1 98 ? -7.155 2.052 1.620 1.00 97.38 98 PHE A O 1
ATOM 812 N N . LEU A 1 99 ? -5.785 2.985 3.147 1.00 96.12 99 LEU A N 1
ATOM 813 C CA . LEU A 1 99 ? -6.252 2.175 4.272 1.00 96.12 99 LEU A CA 1
ATOM 814 C C . LEU A 1 99 ? -7.736 2.422 4.538 1.00 96.12 99 LEU A C 1
ATOM 816 O O . LEU A 1 99 ? -8.482 1.460 4.688 1.00 96.12 99 LEU A O 1
ATOM 820 N N . ARG A 1 100 ? -8.203 3.673 4.483 1.00 94.75 100 ARG A N 1
ATOM 821 C CA . ARG A 1 100 ? -9.634 4.005 4.586 1.00 94.75 100 ARG A CA 1
ATOM 822 C C . ARG A 1 100 ? -10.462 3.368 3.470 1.00 94.75 100 ARG A C 1
ATOM 824 O O . ARG A 1 100 ? -11.477 2.742 3.770 1.00 94.75 100 ARG A O 1
ATOM 831 N N . LYS A 1 101 ? -10.010 3.445 2.208 1.00 94.88 101 LYS A N 1
ATOM 832 C CA . LYS A 1 101 ? -10.677 2.796 1.053 1.00 94.88 101 LYS A CA 1
ATOM 833 C C . LYS A 1 101 ? -10.797 1.277 1.239 1.00 94.88 101 LYS A C 1
ATOM 835 O O . LYS A 1 101 ? -11.755 0.681 0.757 1.00 94.88 101 LYS A O 1
ATOM 840 N N . HIS A 1 102 ? -9.864 0.667 1.968 1.00 93.69 102 HIS A N 1
ATOM 841 C CA . HIS A 1 102 ? -9.823 -0.772 2.240 1.00 93.69 102 HIS A CA 1
ATOM 842 C C . HIS A 1 102 ? -10.224 -1.134 3.677 1.00 93.69 102 HIS A C 1
ATOM 844 O O . HIS A 1 102 ? -9.853 -2.204 4.158 1.00 93.69 102 HIS A O 1
ATOM 850 N N . ALA A 1 103 ? -10.964 -0.264 4.376 1.00 91.62 103 ALA A N 1
ATOM 851 C CA . ALA A 1 103 ? -11.451 -0.500 5.739 1.00 91.62 103 ALA A CA 1
ATOM 852 C C . ALA A 1 103 ? -10.358 -0.972 6.723 1.00 91.62 103 ALA A C 1
ATOM 854 O O . ALA A 1 103 ? -10.576 -1.875 7.535 1.00 91.62 103 ALA A O 1
ATOM 855 N N . TRP A 1 104 ? -9.166 -0.377 6.621 1.00 93.00 104 TRP A N 1
ATOM 856 C CA . TRP A 1 104 ? -7.985 -0.691 7.427 1.00 93.00 104 TRP A CA 1
ATOM 857 C C . TRP A 1 104 ? -7.623 -2.186 7.400 1.00 93.00 104 TRP A C 1
ATOM 859 O O . TRP A 1 104 ? -7.274 -2.788 8.420 1.00 93.00 104 TRP A O 1
ATOM 869 N N . PHE A 1 105 ? -7.750 -2.810 6.225 1.00 91.44 105 PHE A N 1
ATOM 870 C CA . PHE A 1 105 ? -7.380 -4.205 6.028 1.00 91.44 105 PHE A CA 1
ATOM 871 C C . PHE A 1 105 ? -5.886 -4.433 6.296 1.00 91.44 105 PHE A C 1
ATOM 873 O O . PHE A 1 105 ? -5.023 -3.710 5.801 1.00 91.44 105 PHE A O 1
ATOM 880 N N . ASP A 1 106 ? -5.599 -5.484 7.059 1.00 91.06 106 ASP A N 1
ATOM 881 C CA . ASP A 1 106 ? -4.251 -5.889 7.439 1.00 91.06 106 ASP A CA 1
ATOM 882 C C . ASP A 1 106 ? -3.829 -7.093 6.598 1.00 91.06 106 ASP A C 1
ATOM 884 O O . ASP A 1 106 ? -4.400 -8.182 6.706 1.00 91.06 106 ASP A O 1
ATOM 888 N N . TYR A 1 107 ? -2.836 -6.884 5.738 1.00 90.56 107 TYR A N 1
ATOM 889 C CA . TYR A 1 107 ? -2.305 -7.921 4.855 1.00 90.56 107 TYR A CA 1
ATOM 890 C C . TYR A 1 107 ? -1.400 -8.926 5.587 1.00 90.56 107 TYR A C 1
ATOM 892 O O . TYR A 1 107 ? -1.034 -9.955 5.005 1.00 90.56 107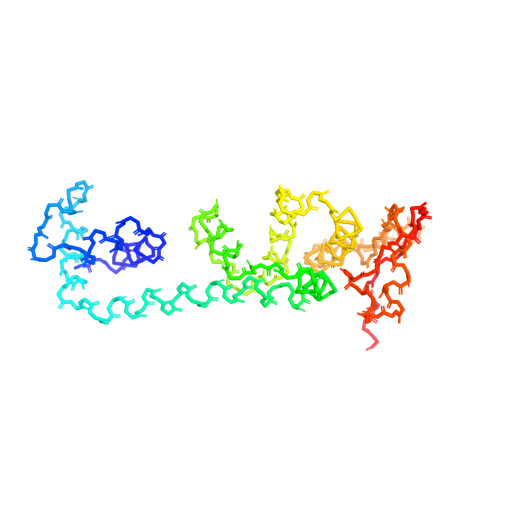 TYR A O 1
ATOM 900 N N . GLY A 1 108 ? -1.044 -8.662 6.850 1.00 88.19 108 GLY A N 1
ATOM 901 C CA . GLY A 1 108 ? -0.156 -9.500 7.646 1.00 88.19 108 GLY A CA 1
ATOM 902 C C . GLY A 1 108 ? 1.151 -9.811 6.899 1.00 88.19 108 GLY A C 1
ATOM 903 O O . GLY A 1 108 ? 1.806 -8.894 6.406 1.00 88.19 108 GLY A O 1
ATOM 904 N N . PRO A 1 109 ? 1.542 -11.092 6.752 1.00 88.19 109 PRO A N 1
ATOM 905 C CA . PRO A 1 109 ? 2.810 -11.465 6.119 1.00 88.19 109 PRO A CA 1
ATOM 906 C C . PRO A 1 109 ? 2.806 -11.365 4.580 1.00 88.19 109 PRO A C 1
ATOM 908 O O . PRO A 1 109 ? 3.827 -11.624 3.945 1.00 88.19 109 PRO A O 1
ATOM 911 N N . LYS A 1 110 ? 1.676 -11.036 3.937 1.00 91.19 110 LYS A N 1
ATOM 912 C CA . LYS A 1 110 ? 1.525 -11.093 2.471 1.00 91.19 110 LYS A CA 1
ATOM 913 C C . LYS A 1 110 ? 2.015 -9.813 1.780 1.00 91.19 110 LYS A C 1
ATOM 915 O O . LYS A 1 110 ? 1.246 -9.160 1.077 1.00 91.19 110 LYS A O 1
ATOM 920 N N . VAL A 1 111 ? 3.297 -9.475 1.945 1.00 93.06 111 VAL A N 1
ATOM 921 C CA . VAL A 1 111 ? 3.887 -8.208 1.461 1.00 93.06 111 VAL A CA 1
ATOM 922 C C . VAL A 1 111 ? 3.695 -7.969 -0.043 1.00 93.06 111 VAL A C 1
ATOM 924 O O . VAL A 1 111 ? 3.277 -6.885 -0.432 1.00 93.06 111 VAL A O 1
ATOM 927 N N . TYR A 1 112 ? 3.892 -8.981 -0.894 1.00 94.12 112 TYR A N 1
ATOM 928 C CA . TYR A 1 112 ? 3.693 -8.840 -2.344 1.00 94.12 112 TYR A CA 1
ATOM 929 C C . TYR A 1 112 ? 2.214 -8.690 -2.728 1.00 94.12 112 TYR A C 1
ATOM 931 O O . TYR A 1 112 ? 1.887 -7.942 -3.642 1.00 94.12 112 TYR A O 1
ATOM 939 N N . GLY A 1 113 ? 1.302 -9.341 -1.997 1.00 94.06 113 GLY A N 1
ATOM 940 C CA . GLY A 1 113 ? -0.137 -9.130 -2.182 1.00 94.06 113 GLY A CA 1
ATOM 941 C C . GLY A 1 113 ? -0.558 -7.710 -1.796 1.00 94.06 113 GLY A C 1
ATOM 942 O O . GLY A 1 113 ? -1.361 -7.096 -2.493 1.00 94.06 113 GLY A O 1
ATOM 943 N N . TYR A 1 114 ? 0.032 -7.169 -0.727 1.00 96.56 114 TYR A N 1
ATOM 944 C CA . TYR A 1 114 ? -0.172 -5.777 -0.339 1.00 96.56 114 TYR A CA 1
ATOM 945 C C . TYR A 1 114 ? 0.404 -4.824 -1.400 1.00 96.56 114 TYR A C 1
ATOM 947 O O . TYR A 1 114 ? -0.293 -3.925 -1.861 1.00 96.56 114 TYR A O 1
ATOM 955 N N . CYS A 1 115 ? 1.633 -5.061 -1.864 1.00 97.88 115 CYS A N 1
ATOM 956 C CA . CYS A 1 115 ? 2.256 -4.251 -2.909 1.00 97.88 115 CYS A CA 1
ATOM 957 C C . CYS A 1 115 ? 1.391 -4.191 -4.182 1.00 97.88 115 CYS A C 1
ATOM 959 O O . CYS A 1 115 ? 1.148 -3.102 -4.693 1.00 97.88 115 CYS A O 1
ATOM 961 N N . ASP A 1 116 ? 0.830 -5.319 -4.646 1.00 96.75 116 ASP A N 1
ATOM 962 C CA . ASP A 1 116 ? -0.068 -5.328 -5.815 1.00 96.75 116 ASP A CA 1
ATOM 963 C C . ASP A 1 116 ? -1.310 -4.448 -5.598 1.00 96.75 116 ASP A C 1
ATOM 965 O O . ASP A 1 116 ? -1.674 -3.669 -6.481 1.00 96.75 116 ASP A O 1
ATOM 969 N N . ALA A 1 117 ? -1.932 -4.521 -4.417 1.00 97.00 117 ALA A N 1
ATOM 970 C CA . ALA A 1 117 ? -3.090 -3.697 -4.073 1.00 97.00 117 ALA A CA 1
ATOM 971 C C . ALA A 1 117 ? -2.742 -2.200 -3.995 1.00 97.00 117 ALA A C 1
ATOM 973 O O . ALA A 1 117 ? -3.506 -1.359 -4.473 1.00 97.00 117 ALA A O 1
ATOM 974 N N . VAL A 1 118 ? -1.572 -1.863 -3.444 1.00 98.00 118 VAL A N 1
ATOM 975 C CA . VAL A 1 118 ? -1.061 -0.487 -3.407 1.00 98.00 118 VAL A CA 1
ATOM 976 C C . VAL A 1 118 ? -0.807 0.038 -4.819 1.00 98.00 118 VAL A C 1
ATOM 978 O O . VAL A 1 118 ? -1.256 1.134 -5.148 1.00 98.00 118 VAL A O 1
ATOM 981 N N . LEU A 1 119 ? -0.154 -0.745 -5.680 1.00 98.12 119 LEU A N 1
ATOM 982 C CA . LEU A 1 119 ? 0.087 -0.364 -7.073 1.00 98.12 119 LEU A CA 1
ATOM 983 C C . LEU A 1 119 ? -1.227 -0.197 -7.850 1.00 98.12 119 LEU A C 1
ATOM 985 O O . LEU A 1 119 ? -1.343 0.747 -8.625 1.00 98.12 119 LEU A O 1
ATOM 989 N N . CYS A 1 120 ? -2.239 -1.046 -7.620 1.00 97.19 120 CYS A N 1
ATOM 990 C CA . CYS A 1 120 ? -3.582 -0.840 -8.187 1.00 97.19 120 CYS A CA 1
ATOM 991 C C . CYS A 1 120 ? -4.159 0.516 -7.794 1.00 97.19 120 CYS A C 1
ATOM 993 O O . CYS A 1 120 ? -4.629 1.257 -8.649 1.00 97.19 120 CYS A O 1
ATOM 995 N N . TYR A 1 121 ? -4.120 0.825 -6.498 1.00 97.62 121 TYR A N 1
ATOM 996 C CA . TYR A 1 121 ? -4.641 2.077 -5.971 1.00 97.62 121 TYR A CA 1
ATOM 997 C C . TYR A 1 121 ? -3.929 3.292 -6.572 1.00 97.62 121 TYR A C 1
ATOM 999 O O . TYR A 1 121 ? -4.591 4.240 -6.985 1.00 97.62 121 TYR A O 1
ATOM 1007 N N . LEU A 1 122 ? -2.596 3.253 -6.646 1.00 97.75 122 LEU A N 1
ATOM 1008 C CA . LEU A 1 122 ? -1.790 4.347 -7.187 1.00 97.75 122 LEU A CA 1
ATOM 1009 C C . LEU A 1 122 ? -2.041 4.563 -8.684 1.00 97.75 122 LEU A C 1
ATOM 1011 O O . LEU A 1 122 ? -2.172 5.705 -9.105 1.00 97.75 122 LEU A O 1
ATOM 1015 N N . LEU A 1 123 ? -2.191 3.493 -9.470 1.00 97.06 123 LEU A N 1
ATOM 1016 C CA . LEU A 1 123 ? -2.486 3.585 -10.908 1.00 97.06 123 LEU A CA 1
ATOM 1017 C C . LEU A 1 123 ? -3.827 4.269 -11.222 1.00 97.06 123 LEU A C 1
ATOM 1019 O O . LEU A 1 123 ? -4.004 4.797 -12.319 1.00 97.06 123 LEU A O 1
ATOM 1023 N N . GLU A 1 124 ? -4.772 4.238 -10.283 1.00 95.50 124 GLU A N 1
ATOM 1024 C CA . GLU A 1 124 ? -6.072 4.911 -10.385 1.00 95.50 124 GLU A CA 1
ATOM 1025 C C . GLU A 1 124 ? -6.062 6.309 -9.746 1.00 95.50 124 GLU A C 1
ATOM 1027 O O . GLU A 1 124 ? -7.072 7.016 -9.782 1.00 95.50 124 GLU A O 1
ATOM 1032 N N . HIS A 1 125 ? -4.954 6.714 -9.118 1.00 96.06 125 HIS A N 1
ATOM 1033 C CA . HIS A 1 125 ? -4.932 7.892 -8.271 1.00 96.06 125 HIS A CA 1
ATOM 1034 C C . HIS A 1 125 ? -4.783 9.188 -9.093 1.00 96.06 125 HIS A C 1
ATOM 1036 O O . HIS A 1 125 ? -3.772 9.366 -9.775 1.00 96.06 125 HIS A O 1
ATOM 1042 N N . PRO A 1 126 ? -5.700 10.172 -8.967 1.00 94.44 126 PRO A N 1
ATOM 1043 C CA . PRO A 1 126 ? -5.700 11.366 -9.818 1.00 94.44 126 PRO A CA 1
ATOM 1044 C C . PRO A 1 126 ? -4.405 12.185 -9.781 1.00 94.44 126 PRO A C 1
ATOM 1046 O O . PRO A 1 126 ? -4.001 12.712 -10.813 1.00 94.44 126 PRO A O 1
ATOM 1049 N N . LYS A 1 127 ? -3.722 12.253 -8.625 1.00 93.62 127 LYS A N 1
ATOM 1050 C CA . LYS A 1 127 ? -2.435 12.973 -8.471 1.00 93.62 127 LYS A CA 1
ATOM 1051 C C . LYS A 1 127 ? -1.308 12.445 -9.372 1.00 93.62 127 LYS A C 1
ATOM 1053 O O . LYS A 1 127 ? -0.291 13.112 -9.492 1.00 93.62 127 LYS A O 1
ATOM 1058 N N . LEU A 1 128 ? -1.463 11.260 -9.962 1.00 94.94 128 LEU A N 1
ATOM 1059 C CA . LEU A 1 128 ? -0.463 10.650 -10.836 1.00 94.94 128 LEU A CA 1
ATOM 1060 C C . LEU A 1 128 ? -0.822 10.740 -12.328 1.00 94.94 128 LEU A C 1
ATOM 1062 O O . LEU A 1 128 ? -0.043 10.305 -13.170 1.00 94.94 128 LEU A O 1
ATOM 1066 N N . SER A 1 129 ? -1.957 11.362 -12.668 1.00 92.62 129 SER A N 1
ATOM 1067 C CA . SER A 1 129 ? -2.421 11.499 -14.059 1.00 92.62 129 SER A CA 1
ATOM 1068 C C . SER A 1 129 ? -1.420 12.235 -14.954 1.00 92.62 129 SER A C 1
ATOM 1070 O O . SER A 1 129 ? -1.301 11.900 -16.130 1.00 92.62 129 SER A O 1
ATOM 1072 N N . ASP A 1 130 ? -0.676 13.186 -14.385 1.00 93.06 130 ASP A N 1
ATOM 1073 C CA . ASP A 1 130 ? 0.329 13.987 -15.092 1.00 93.06 130 ASP A CA 1
ATOM 1074 C C . ASP A 1 130 ? 1.699 13.287 -15.207 1.00 93.06 130 ASP A C 1
ATOM 1076 O O . ASP A 1 130 ? 2.636 13.858 -15.758 1.00 93.06 130 ASP A O 1
ATOM 1080 N N . TYR A 1 131 ? 1.826 12.048 -14.711 1.00 95.88 131 TYR A N 1
ATOM 1081 C CA . TYR A 1 131 ? 3.075 11.276 -14.697 1.00 95.88 131 TYR A CA 1
ATOM 1082 C C . TYR A 1 131 ? 2.913 9.910 -15.390 1.00 95.88 131 TYR A C 1
ATOM 1084 O O . TYR A 1 131 ? 3.036 8.851 -14.754 1.00 95.88 131 TYR A O 1
ATOM 1092 N N . PRO A 1 132 ? 2.620 9.884 -16.702 1.00 95.62 132 PRO A N 1
ATOM 1093 C CA . PRO A 1 132 ? 2.345 8.646 -17.425 1.00 95.62 132 PRO A CA 1
ATOM 1094 C C . PRO A 1 132 ? 3.548 7.687 -17.481 1.00 95.62 132 PRO A C 1
ATOM 1096 O O . PRO A 1 132 ? 3.346 6.472 -17.527 1.00 95.62 132 PRO A O 1
ATOM 1099 N N . GLU A 1 133 ? 4.783 8.190 -17.405 1.00 96.31 133 GLU A N 1
ATOM 1100 C CA . GLU A 1 133 ? 6.003 7.377 -17.322 1.00 96.31 133 GLU A CA 1
ATOM 1101 C C . GLU A 1 133 ? 6.086 6.619 -15.990 1.00 96.31 133 GLU A C 1
ATOM 1103 O O . GLU A 1 133 ? 6.507 5.462 -15.943 1.00 96.31 133 GLU A O 1
ATOM 1108 N N . ILE A 1 134 ? 5.650 7.253 -14.896 1.00 97.25 134 ILE A N 1
ATOM 1109 C CA . ILE A 1 134 ? 5.587 6.627 -13.570 1.00 97.25 134 ILE A CA 1
ATOM 1110 C C . ILE A 1 134 ? 4.488 5.559 -13.554 1.00 97.25 134 ILE A C 1
ATOM 1112 O O . ILE A 1 134 ? 4.703 4.478 -13.011 1.00 97.25 134 ILE A O 1
ATOM 1116 N N . HIS A 1 135 ? 3.344 5.800 -14.204 1.00 97.06 135 HIS A N 1
ATOM 1117 C CA . HIS A 1 135 ? 2.322 4.763 -14.398 1.00 97.06 135 HIS A CA 1
ATOM 1118 C C . HIS A 1 135 ? 2.863 3.555 -15.173 1.00 97.06 135 HIS A C 1
ATOM 1120 O O . HIS A 1 135 ? 2.524 2.413 -14.862 1.00 97.06 135 HIS A O 1
ATOM 1126 N N . ASP A 1 136 ? 3.690 3.786 -16.191 1.00 97.19 136 ASP A N 1
ATOM 1127 C CA . ASP A 1 136 ? 4.322 2.718 -16.966 1.00 97.19 136 ASP A CA 1
ATOM 1128 C C . ASP A 1 136 ? 5.324 1.917 -16.113 1.00 97.19 136 ASP A C 1
ATOM 1130 O O . ASP A 1 136 ? 5.286 0.685 -16.094 1.00 97.19 136 ASP A O 1
ATOM 1134 N N . LEU A 1 137 ? 6.142 2.606 -15.309 1.00 97.69 137 LEU A N 1
ATOM 1135 C CA . LEU A 1 137 ? 7.051 1.987 -14.339 1.00 97.69 137 LEU A CA 1
ATOM 1136 C C . LEU A 1 137 ? 6.305 1.140 -13.295 1.00 97.69 137 LEU A C 1
ATOM 1138 O O . LEU A 1 137 ? 6.694 0.002 -13.035 1.00 97.69 137 LEU A O 1
ATOM 1142 N N . MET A 1 138 ? 5.213 1.665 -12.733 1.00 98.06 138 MET A N 1
ATOM 1143 C CA . MET A 1 138 ? 4.372 0.949 -11.768 1.00 98.06 138 MET A CA 1
ATOM 1144 C C . MET A 1 138 ? 3.834 -0.354 -12.351 1.00 98.06 138 MET A C 1
ATOM 1146 O O . MET A 1 138 ? 3.846 -1.386 -11.684 1.00 98.06 138 MET A O 1
ATOM 1150 N N . ARG A 1 139 ? 3.361 -0.324 -13.602 1.00 97.44 139 ARG A N 1
ATOM 1151 C CA . ARG A 1 139 ? 2.869 -1.521 -14.293 1.00 97.44 139 ARG A CA 1
ATOM 1152 C C . ARG A 1 139 ? 3.987 -2.534 -14.539 1.00 97.44 139 ARG A C 1
ATOM 1154 O O . ARG A 1 139 ? 3.748 -3.723 -14.342 1.00 97.44 139 ARG A O 1
ATOM 1161 N N . LEU A 1 140 ? 5.191 -2.081 -14.895 1.00 97.31 140 LEU A N 1
ATOM 1162 C CA . LEU A 1 140 ? 6.360 -2.952 -15.027 1.00 97.31 140 LEU A CA 1
ATOM 1163 C C . LEU A 1 140 ? 6.704 -3.648 -13.700 1.00 97.31 140 LEU A C 1
ATOM 1165 O O . LEU A 1 140 ? 6.816 -4.872 -13.664 1.00 97.31 140 LEU A O 1
ATOM 1169 N N . GLU A 1 141 ? 6.855 -2.901 -12.602 1.00 97.19 141 GLU A N 1
ATOM 1170 C CA . GLU A 1 141 ? 7.180 -3.494 -11.293 1.00 97.19 141 GLU A CA 1
ATOM 1171 C C . GLU A 1 141 ? 6.056 -4.398 -10.782 1.00 97.19 141 GLU A C 1
ATOM 1173 O O . GLU A 1 141 ? 6.318 -5.456 -10.204 1.00 97.19 141 GLU A O 1
ATOM 1178 N N . ARG A 1 142 ? 4.800 -4.060 -11.091 1.00 96.25 142 ARG A N 1
ATOM 1179 C CA . ARG A 1 142 ? 3.647 -4.907 -10.788 1.00 96.25 142 ARG A CA 1
ATOM 1180 C C . ARG A 1 142 ? 3.732 -6.284 -11.452 1.00 96.25 142 ARG A C 1
ATOM 1182 O O . ARG A 1 142 ? 3.312 -7.265 -10.842 1.00 96.25 142 ARG A O 1
ATOM 1189 N N . GLU A 1 143 ? 4.300 -6.406 -12.654 1.00 94.75 143 GLU A N 1
ATOM 1190 C CA . GLU A 1 143 ? 4.553 -7.723 -13.261 1.00 94.75 143 GLU A CA 1
ATOM 1191 C C . GLU A 1 143 ? 5.577 -8.540 -12.455 1.00 94.75 143 GLU A C 1
ATOM 1193 O O . GLU A 1 143 ? 5.401 -9.749 -12.294 1.00 94.75 143 GLU A O 1
ATOM 1198 N N . GLY A 1 144 ? 6.586 -7.890 -11.867 1.00 93.12 144 GLY A N 1
ATOM 1199 C CA . GLY A 1 144 ? 7.511 -8.516 -10.916 1.00 93.12 144 GLY A CA 1
ATOM 1200 C C . GLY A 1 144 ? 6.805 -8.998 -9.644 1.00 93.12 144 GLY A C 1
ATOM 1201 O O . GLY A 1 144 ? 6.943 -10.157 -9.253 1.00 93.12 144 GLY A O 1
ATOM 1202 N N . VAL A 1 145 ? 5.962 -8.155 -9.042 1.00 93.88 145 VAL A N 1
ATOM 1203 C CA . VAL A 1 145 ? 5.133 -8.525 -7.879 1.00 93.88 145 VAL A CA 1
ATOM 1204 C C . VAL A 1 145 ? 4.235 -9.731 -8.191 1.00 93.88 145 VAL A C 1
ATOM 1206 O O . VAL A 1 145 ? 4.132 -10.665 -7.393 1.00 93.88 145 VAL A O 1
ATOM 1209 N N . ARG A 1 146 ? 3.614 -9.749 -9.377 1.00 90.94 146 ARG A N 1
ATOM 1210 C CA . ARG A 1 146 ? 2.757 -10.848 -9.852 1.00 90.94 146 ARG A CA 1
ATOM 1211 C C . ARG A 1 146 ? 3.511 -12.150 -10.099 1.00 90.94 146 ARG A C 1
ATOM 1213 O O . ARG A 1 146 ? 2.912 -13.218 -9.979 1.00 90.94 146 ARG A O 1
ATOM 1220 N N . LEU A 1 147 ? 4.799 -12.092 -10.431 1.00 89.62 147 LEU A N 1
ATOM 1221 C CA . LEU A 1 147 ? 5.637 -13.289 -10.483 1.00 89.62 147 LEU A CA 1
ATOM 1222 C C . LEU A 1 147 ? 5.798 -13.898 -9.089 1.00 89.62 147 LEU A C 1
ATOM 1224 O O . LEU A 1 147 ? 5.522 -15.083 -8.918 1.00 89.62 147 LEU A O 1
ATOM 1228 N N . TYR A 1 148 ? 6.151 -13.095 -8.081 1.00 87.62 148 TYR A N 1
ATOM 1229 C CA . TYR A 1 148 ? 6.319 -13.584 -6.708 1.00 87.62 148 TYR A CA 1
ATOM 1230 C C . TYR A 1 148 ? 5.027 -14.142 -6.103 1.00 87.62 148 TYR A C 1
ATOM 1232 O O . TYR A 1 148 ? 5.063 -15.163 -5.418 1.00 87.62 148 TYR A O 1
ATOM 1240 N N . THR A 1 149 ? 3.875 -13.522 -6.369 1.00 83.94 149 THR A N 1
ATOM 1241 C CA . THR A 1 149 ? 2.585 -14.065 -5.910 1.00 83.94 149 THR A CA 1
ATOM 1242 C C . THR A 1 149 ? 2.160 -15.306 -6.700 1.00 83.94 149 THR A C 1
ATOM 1244 O O . THR A 1 149 ? 1.582 -16.227 -6.123 1.00 83.94 149 THR A O 1
ATOM 1247 N N . GLY A 1 150 ? 2.483 -15.366 -7.997 1.00 74.50 150 GLY A N 1
ATOM 1248 C CA . GLY A 1 150 ? 2.173 -16.488 -8.885 1.00 74.50 150 GLY A CA 1
ATOM 1249 C C . GLY A 1 150 ? 3.005 -17.750 -8.640 1.00 74.50 150 GLY A C 1
ATOM 1250 O O . GLY A 1 150 ? 2.514 -18.846 -8.899 1.00 74.50 150 GLY A O 1
ATOM 1251 N N . LEU A 1 151 ? 4.218 -17.634 -8.083 1.00 70.19 151 LEU A N 1
ATOM 1252 C CA . LEU A 1 151 ? 5.059 -18.790 -7.730 1.00 70.19 151 LEU A CA 1
ATOM 1253 C C . LEU A 1 151 ? 4.399 -19.748 -6.728 1.00 70.19 151 LEU A C 1
ATOM 1255 O O . LEU A 1 151 ? 4.713 -20.934 -6.717 1.00 70.19 151 LEU A O 1
ATOM 1259 N N . VAL A 1 152 ? 3.439 -19.269 -5.933 1.00 59.59 152 VAL A N 1
ATOM 1260 C CA . VAL A 1 152 ? 2.639 -20.115 -5.031 1.00 59.59 152 VAL A CA 1
ATOM 1261 C C . VAL A 1 152 ? 1.798 -21.148 -5.809 1.00 59.59 152 VAL A C 1
ATOM 1263 O O . VAL A 1 152 ? 1.351 -22.135 -5.233 1.00 59.59 152 VAL A O 1
ATOM 1266 N N . GLN A 1 153 ? 1.581 -20.941 -7.113 1.00 61.38 153 GLN A N 1
ATOM 1267 C CA . GLN A 1 153 ? 0.681 -21.725 -7.967 1.00 61.38 153 GLN A CA 1
ATOM 1268 C C . GLN A 1 153 ? 1.366 -22.286 -9.228 1.00 61.38 153 GLN A C 1
ATOM 1270 O O . GLN A 1 153 ? 0.681 -22.566 -10.214 1.00 61.38 153 GLN A O 1
ATOM 1275 N N . ALA A 1 154 ? 2.698 -22.419 -9.232 1.00 66.94 154 ALA A N 1
ATOM 1276 C CA . ALA A 1 154 ? 3.441 -22.867 -10.413 1.00 66.94 154 ALA A CA 1
ATOM 1277 C C . ALA A 1 154 ? 2.928 -24.224 -10.936 1.00 66.94 154 ALA A C 1
ATOM 1279 O O . ALA A 1 154 ? 2.724 -25.173 -10.172 1.00 66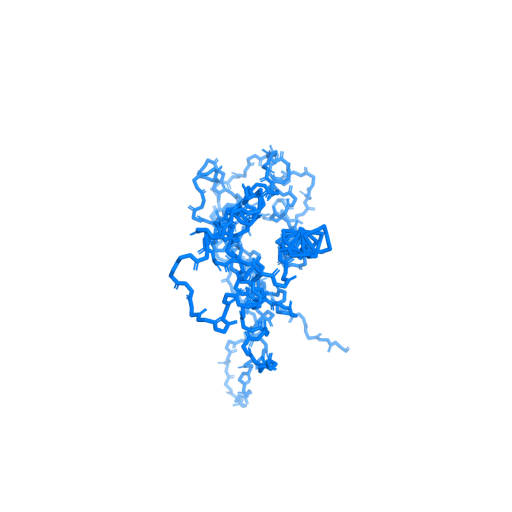.94 154 ALA A O 1
ATOM 1280 N N . ARG A 1 155 ? 2.702 -24.312 -12.250 1.00 68.62 155 ARG A N 1
ATOM 1281 C CA . ARG A 1 155 ? 2.206 -25.518 -12.917 1.00 68.62 155 ARG A CA 1
ATOM 1282 C C . ARG A 1 155 ? 3.323 -26.541 -13.074 1.00 68.62 155 ARG A C 1
ATOM 1284 O O . ARG A 1 155 ? 4.491 -26.201 -13.253 1.00 68.62 155 ARG A O 1
ATOM 1291 N N . ALA A 1 156 ? 2.941 -27.816 -13.052 1.00 72.62 156 ALA A N 1
ATOM 1292 C CA . ALA A 1 156 ? 3.856 -28.894 -13.393 1.00 72.62 156 ALA A CA 1
ATOM 1293 C C . ALA A 1 156 ? 4.291 -28.771 -14.862 1.00 72.62 156 ALA A C 1
ATOM 1295 O O . ALA A 1 156 ? 3.457 -28.567 -15.747 1.00 72.62 156 ALA A O 1
ATOM 1296 N N . LEU A 1 157 ? 5.592 -28.919 -15.107 1.00 74.69 157 LEU A N 1
ATOM 1297 C CA . LEU A 1 157 ? 6.157 -28.939 -16.453 1.00 74.69 157 LEU A CA 1
ATOM 1298 C C . LEU A 1 157 ? 5.656 -30.177 -17.205 1.00 74.69 157 LEU A C 1
ATOM 1300 O O . LEU A 1 157 ? 5.722 -31.289 -16.678 1.00 74.69 157 LEU A O 1
ATOM 1304 N N . ILE A 1 158 ? 5.191 -29.996 -18.443 1.00 76.69 158 ILE A N 1
ATOM 1305 C CA . ILE A 1 158 ? 4.883 -31.120 -19.338 1.00 76.69 158 ILE A CA 1
ATOM 1306 C C . ILE A 1 158 ? 6.111 -31.369 -20.224 1.00 76.69 158 ILE A C 1
ATOM 1308 O O . ILE A 1 158 ? 6.519 -30.452 -20.944 1.00 76.69 158 ILE A O 1
ATOM 1312 N N . PRO A 1 159 ? 6.711 -32.573 -20.190 1.00 76.25 159 PRO A N 1
ATOM 1313 C CA . PRO A 1 159 ? 7.841 -32.911 -21.050 1.00 76.25 159 PRO A CA 1
ATOM 1314 C C . PRO A 1 159 ? 7.523 -32.718 -22.540 1.00 76.25 159 PRO A C 1
ATOM 1316 O O . PRO A 1 159 ? 6.382 -32.888 -22.966 1.00 76.25 159 PRO A O 1
ATOM 1319 N N . GLU A 1 160 ? 8.550 -32.385 -23.326 1.00 80.25 160 GLU A N 1
ATOM 1320 C CA . GLU A 1 160 ? 8.509 -32.324 -24.801 1.00 80.25 160 GLU A CA 1
ATOM 1321 C C . GLU A 1 160 ? 7.562 -31.268 -25.411 1.00 80.25 160 GLU A C 1
ATOM 1323 O O . GLU A 1 160 ? 7.326 -31.264 -26.619 1.00 80.25 160 GLU A O 1
ATOM 1328 N N . GLN A 1 161 ? 7.060 -30.318 -24.613 1.00 80.38 161 GLN A N 1
ATOM 1329 C CA . GLN A 1 161 ? 6.257 -29.189 -25.090 1.00 80.38 161 GLN A CA 1
ATOM 1330 C C . GLN A 1 161 ? 6.888 -27.849 -24.708 1.00 80.38 161 GLN A C 1
ATOM 1332 O O . GLN A 1 161 ? 7.314 -27.644 -23.572 1.00 80.38 161 GLN A O 1
ATOM 1337 N N . TYR A 1 162 ? 6.890 -26.892 -25.641 1.00 77.81 162 TYR A N 1
ATOM 1338 C CA . TYR A 1 162 ? 7.208 -25.505 -25.308 1.00 77.81 162 TYR A CA 1
ATOM 1339 C C . TYR A 1 162 ? 6.076 -24.910 -24.475 1.00 77.81 162 TYR A C 1
ATOM 1341 O O . TYR A 1 162 ? 4.937 -24.809 -24.932 1.00 77.81 162 TYR A O 1
ATOM 1349 N N . GLN A 1 163 ? 6.403 -24.487 -23.257 1.00 73.00 163 GLN A N 1
ATOM 1350 C CA . GLN A 1 163 ? 5.465 -23.839 -22.351 1.00 73.00 163 GLN A CA 1
ATOM 1351 C C . GLN A 1 163 ? 6.010 -22.489 -21.916 1.00 73.00 163 GLN A C 1
ATOM 1353 O O . GLN A 1 163 ? 7.212 -22.314 -21.708 1.00 73.00 163 GLN A O 1
ATOM 1358 N N . ARG A 1 164 ? 5.110 -21.515 -21.775 1.00 72.75 164 ARG A N 1
ATOM 1359 C CA . ARG A 1 164 ? 5.466 -20.235 -21.173 1.00 72.75 164 ARG A CA 1
ATOM 1360 C C . ARG A 1 164 ? 5.848 -20.493 -19.718 1.00 72.75 164 ARG A C 1
ATOM 1362 O O . ARG A 1 164 ? 5.044 -21.043 -18.975 1.00 72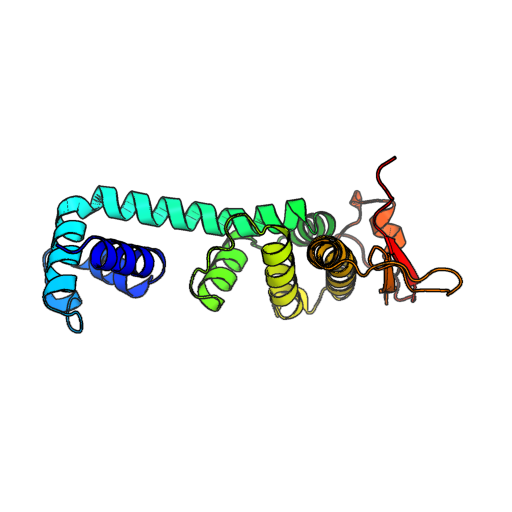.75 164 ARG A O 1
ATOM 1369 N N . ALA A 1 165 ? 7.052 -20.085 -19.328 1.00 75.81 165 ALA A N 1
ATOM 1370 C CA . ALA A 1 165 ? 7.497 -20.219 -17.950 1.00 75.81 165 ALA A CA 1
ATOM 1371 C C . ALA A 1 165 ? 6.604 -19.384 -17.019 1.00 75.81 165 ALA A C 1
ATOM 1373 O O . ALA A 1 165 ? 6.430 -18.180 -17.232 1.00 75.81 165 ALA A O 1
ATOM 1374 N N . ASP A 1 166 ? 6.082 -20.007 -15.962 1.00 78.94 166 ASP A N 1
ATOM 1375 C CA . ASP A 1 166 ? 5.289 -19.310 -14.941 1.00 78.94 166 ASP A CA 1
ATOM 1376 C C . ASP A 1 166 ? 6.116 -18.249 -14.197 1.00 78.94 166 ASP A C 1
ATOM 1378 O O . ASP A 1 166 ? 5.553 -17.265 -13.713 1.00 78.94 166 ASP A O 1
ATOM 1382 N N . SER A 1 167 ? 7.445 -18.402 -14.197 1.00 82.81 167 SER A N 1
ATOM 1383 C CA . SER A 1 167 ? 8.445 -17.484 -13.644 1.00 82.81 167 SER A CA 1
ATOM 1384 C C . SER A 1 167 ? 8.837 -16.327 -14.572 1.00 82.81 167 SER A C 1
ATOM 1386 O O . SER A 1 167 ? 9.726 -15.556 -14.214 1.00 82.81 167 SER A O 1
ATOM 1388 N N . ALA A 1 168 ? 8.195 -16.171 -15.739 1.00 88.06 168 ALA A N 1
ATOM 1389 C CA . ALA A 1 168 ? 8.481 -15.084 -16.675 1.00 88.06 168 ALA A CA 1
ATOM 1390 C C . ALA A 1 168 ? 7.222 -14.335 -17.153 1.00 88.06 168 ALA A C 1
ATOM 1392 O O . ALA A 1 168 ? 6.145 -14.904 -17.373 1.00 88.06 168 ALA A O 1
ATOM 1393 N N . ARG A 1 169 ? 7.359 -13.025 -17.361 1.00 88.81 169 ARG A N 1
ATOM 1394 C CA . ARG A 1 169 ? 6.353 -12.122 -17.935 1.00 88.81 169 ARG A CA 1
ATOM 1395 C C . ARG A 1 169 ? 7.011 -11.241 -18.993 1.00 88.81 169 ARG A C 1
ATOM 1397 O O . ARG A 1 169 ? 8.158 -10.837 -18.854 1.00 88.81 169 ARG A O 1
ATOM 1404 N N . VAL A 1 170 ? 6.270 -10.951 -20.057 1.00 91.50 170 VAL A N 1
ATOM 1405 C CA . VAL A 1 170 ? 6.680 -9.972 -21.069 1.00 91.50 170 VAL A CA 1
ATOM 1406 C C . VAL A 1 170 ? 5.836 -8.736 -20.823 1.00 91.50 170 VAL A C 1
ATOM 1408 O O . VAL A 1 170 ? 4.609 -8.840 -20.816 1.00 91.50 170 VAL A O 1
ATOM 1411 N N . TYR A 1 171 ? 6.492 -7.605 -20.600 1.00 94.94 171 TYR A N 1
ATOM 1412 C CA . TYR A 1 171 ? 5.864 -6.308 -20.411 1.00 94.94 171 TYR A CA 1
ATOM 1413 C C . TYR A 1 171 ? 6.151 -5.418 -21.619 1.00 94.94 171 TYR A C 1
ATOM 1415 O O . TYR A 1 171 ? 7.306 -5.270 -22.021 1.00 94.94 171 TYR A O 1
ATOM 1423 N N . GLN A 1 172 ? 5.106 -4.832 -22.202 1.00 96.69 172 GLN A N 1
ATOM 1424 C CA . GLN A 1 172 ? 5.252 -3.846 -23.265 1.00 96.69 172 GLN A CA 1
ATOM 1425 C C . GLN A 1 172 ? 5.099 -2.448 -22.670 1.00 96.69 172 GLN A C 1
ATOM 1427 O O . GLN A 1 172 ? 3.998 -2.011 -22.350 1.00 96.69 172 GLN A O 1
ATOM 1432 N N . SER A 1 173 ? 6.232 -1.772 -22.539 1.00 96.75 173 SER A N 1
ATOM 1433 C CA . SER A 1 173 ? 6.344 -0.388 -22.099 1.00 96.75 173 SER A CA 1
ATOM 1434 C C . SER A 1 173 ? 5.967 0.562 -23.234 1.00 96.75 173 SER A C 1
ATOM 1436 O O . SER A 1 173 ? 6.253 0.280 -24.406 1.00 96.75 173 SER A O 1
ATOM 1438 N N . ARG A 1 174 ? 5.352 1.696 -22.895 1.00 96.56 174 ARG A N 1
ATOM 1439 C CA . ARG A 1 174 ? 5.088 2.822 -23.806 1.00 96.56 174 ARG A CA 1
ATOM 1440 C C . ARG A 1 174 ? 6.249 3.821 -23.815 1.00 96.56 174 ARG A C 1
ATOM 1442 O O . ARG A 1 174 ? 6.475 4.468 -24.833 1.00 96.56 174 ARG A O 1
ATOM 1449 N N . TYR A 1 175 ? 6.987 3.906 -22.713 1.00 96.62 175 TYR A N 1
ATOM 1450 C CA . TYR A 1 175 ? 8.129 4.800 -22.542 1.00 96.62 175 TYR A CA 1
ATOM 1451 C C . TYR A 1 175 ? 9.454 4.043 -22.513 1.00 96.62 175 TYR A C 1
ATOM 1453 O O . TYR A 1 175 ? 9.499 2.837 -22.243 1.00 96.62 175 TYR A O 1
ATOM 1461 N N . THR A 1 176 ? 10.556 4.765 -22.724 1.00 94.50 176 THR A N 1
ATOM 1462 C CA . THR A 1 176 ? 11.919 4.223 -22.646 1.00 94.50 176 THR A CA 1
ATOM 1463 C C . THR A 1 176 ? 12.383 3.967 -21.206 1.00 94.50 176 THR A C 1
ATOM 1465 O O . THR A 1 176 ? 13.396 4.514 -20.760 1.00 94.50 176 THR A O 1
ATOM 1468 N N . LEU A 1 177 ? 11.659 3.125 -20.459 1.00 95.31 177 LEU A N 1
ATOM 1469 C CA . LEU A 1 177 ? 11.945 2.813 -19.053 1.00 95.31 177 LEU A CA 1
ATOM 1470 C C . LEU A 1 177 ? 13.379 2.312 -18.843 1.00 95.31 177 LEU A C 1
ATOM 1472 O O . LEU A 1 177 ? 13.955 2.542 -17.782 1.00 95.31 177 LEU A O 1
ATOM 1476 N N . SER A 1 178 ? 13.997 1.688 -19.853 1.00 93.06 178 SER A N 1
ATOM 1477 C CA . SER A 1 178 ? 15.388 1.229 -19.777 1.00 93.06 178 SER A CA 1
ATOM 1478 C C . SER A 1 178 ? 16.393 2.324 -19.389 1.00 93.06 178 SER A C 1
ATOM 1480 O O . SER A 1 178 ? 17.408 2.002 -18.773 1.00 93.06 178 SER A O 1
ATOM 1482 N N . HIS A 1 179 ? 16.114 3.601 -19.677 1.00 92.62 179 HIS A N 1
ATOM 1483 C CA . HIS A 1 179 ? 16.951 4.721 -19.233 1.00 92.62 179 HIS A CA 1
ATOM 1484 C C . HIS A 1 179 ? 16.935 4.854 -17.706 1.00 92.62 179 HIS A C 1
ATOM 1486 O O . HIS A 1 179 ? 17.991 4.828 -17.077 1.00 92.62 179 HIS A O 1
ATOM 1492 N N . TRP A 1 180 ? 15.748 4.888 -17.099 1.00 94.75 180 TRP A N 1
ATOM 1493 C CA . TRP A 1 180 ? 15.595 4.911 -15.642 1.00 94.75 180 TRP A CA 1
ATOM 1494 C C . TRP A 1 180 ? 16.078 3.624 -14.961 1.00 94.75 180 TRP A C 1
ATOM 1496 O O . TRP A 1 180 ? 16.605 3.676 -13.851 1.00 94.75 180 TRP A O 1
ATOM 1506 N N . LEU A 1 181 ? 15.927 2.462 -15.609 1.00 93.06 181 LEU A N 1
ATOM 1507 C CA . LEU A 1 181 ? 16.428 1.191 -15.068 1.00 93.06 181 LEU A CA 1
ATOM 1508 C C . LEU A 1 181 ? 17.964 1.155 -15.001 1.00 93.06 181 LEU A C 1
ATOM 1510 O O . LEU A 1 181 ? 18.519 0.538 -14.090 1.00 93.06 181 LEU A O 1
ATOM 1514 N N . ARG A 1 182 ? 18.648 1.805 -15.953 1.00 93.31 182 ARG A N 1
ATOM 1515 C CA . ARG A 1 182 ? 20.116 1.915 -15.993 1.00 93.31 182 ARG A CA 1
ATOM 1516 C C . ARG A 1 182 ? 20.640 2.993 -15.054 1.00 93.31 182 ARG A C 1
ATOM 1518 O O . ARG A 1 182 ? 21.651 2.764 -14.397 1.00 93.31 182 ARG A O 1
ATOM 1525 N N . ASP A 1 183 ? 19.951 4.129 -14.975 1.00 92.50 183 ASP A N 1
ATOM 1526 C CA . ASP A 1 183 ? 20.312 5.228 -14.086 1.00 92.50 183 ASP A CA 1
ATOM 1527 C C . ASP A 1 183 ? 19.128 5.678 -13.220 1.00 92.50 183 ASP A C 1
ATOM 1529 O O . ASP A 1 183 ? 18.248 6.450 -13.613 1.00 92.50 183 ASP A O 1
ATOM 1533 N N . LYS A 1 184 ? 19.157 5.213 -11.970 1.00 90.88 184 LYS A N 1
ATOM 1534 C CA . LYS A 1 184 ? 18.120 5.464 -10.966 1.00 90.88 184 LYS A CA 1
ATOM 1535 C C . LYS A 1 184 ? 18.130 6.905 -10.444 1.00 90.88 184 LYS A C 1
ATOM 1537 O O . LYS A 1 184 ? 17.207 7.289 -9.724 1.00 90.88 184 LYS A O 1
ATOM 1542 N N . HIS A 1 185 ? 19.153 7.710 -10.746 1.00 90.56 185 HIS A N 1
ATOM 1543 C CA . HIS A 1 185 ? 19.183 9.122 -10.355 1.00 90.56 185 HIS A CA 1
ATOM 1544 C C . HIS A 1 185 ? 18.163 9.958 -11.130 1.00 90.56 185 HIS A C 1
ATOM 1546 O O . HIS A 1 185 ? 17.729 10.989 -10.631 1.00 90.56 185 HIS A O 1
ATOM 1552 N N . HIS A 1 186 ? 17.720 9.476 -12.289 1.00 91.69 186 HIS A N 1
ATOM 1553 C CA . HIS A 1 186 ? 16.786 10.168 -13.171 1.00 91.69 186 HIS A CA 1
ATOM 1554 C C . HIS A 1 186 ? 15.300 9.836 -12.928 1.00 91.69 186 HIS A C 1
ATOM 1556 O O . HIS A 1 186 ? 14.433 10.517 -13.488 1.00 91.69 186 HIS A O 1
ATOM 1562 N N . LEU A 1 187 ? 15.009 8.835 -12.084 1.00 93.06 187 LEU A N 1
ATOM 1563 C CA . LEU A 1 187 ? 13.660 8.334 -11.776 1.00 93.06 187 LEU A CA 1
ATOM 1564 C C . LEU A 1 187 ? 12.721 9.441 -11.295 1.00 93.06 187 LEU A C 1
ATOM 1566 O O . LEU A 1 187 ? 12.971 10.042 -10.255 1.00 93.06 187 LEU A O 1
ATOM 1570 N N . GLY A 1 188 ? 11.631 9.691 -12.021 1.00 89.69 188 GLY A N 1
ATOM 1571 C CA . GLY A 1 188 ? 10.630 10.702 -11.654 1.00 89.69 188 GLY A CA 1
ATOM 1572 C C . GLY A 1 188 ? 11.113 12.159 -11.724 1.00 89.69 188 GLY A C 1
ATOM 1573 O O . GLY A 1 188 ? 10.338 13.057 -11.427 1.00 89.69 188 GLY A O 1
ATOM 1574 N N . ILE A 1 189 ? 12.369 12.407 -12.116 1.00 93.06 189 ILE A N 1
ATOM 1575 C CA . ILE A 1 189 ? 12.945 13.758 -12.262 1.00 93.06 189 ILE A CA 1
ATOM 1576 C C . ILE A 1 189 ? 12.993 14.173 -13.734 1.00 93.06 189 ILE A C 1
ATOM 1578 O O . ILE A 1 189 ? 12.778 15.333 -14.071 1.00 93.06 189 ILE A O 1
ATOM 1582 N N . SER A 1 190 ? 13.305 13.224 -14.616 1.00 91.38 190 SER A N 1
ATOM 1583 C CA . SER A 1 190 ? 13.436 13.454 -16.057 1.00 91.38 190 SER A CA 1
ATOM 1584 C C . SER A 1 190 ? 12.269 12.839 -16.812 1.00 91.38 190 SER A C 1
ATOM 1586 O O . SER A 1 190 ? 11.835 11.745 -16.474 1.00 91.38 190 SER A O 1
ATOM 1588 N N . SER A 1 191 ? 11.792 13.509 -17.854 1.00 89.88 191 SER A N 1
ATOM 1589 C CA . SER A 1 191 ? 10.829 12.931 -18.792 1.00 89.88 191 SER A CA 1
ATOM 1590 C C . SER A 1 191 ? 11.471 11.775 -19.563 1.00 89.88 191 SER A C 1
ATOM 1592 O O . SER A 1 191 ? 12.660 11.832 -19.887 1.00 89.88 191 SER A O 1
ATOM 1594 N N . LEU A 1 192 ? 10.690 10.746 -19.888 1.00 93.25 192 LEU A N 1
ATOM 1595 C CA . LEU A 1 192 ? 11.128 9.690 -20.797 1.00 93.25 192 LEU A CA 1
ATOM 1596 C C . LEU A 1 192 ? 10.546 9.907 -22.186 1.00 93.25 192 LEU A C 1
ATOM 1598 O O . LEU A 1 192 ? 9.451 10.439 -22.349 1.00 93.25 192 LEU A O 1
ATOM 1602 N N . GLU A 1 193 ? 11.277 9.450 -23.193 1.00 93.62 193 GLU A N 1
ATOM 1603 C CA . GLU A 1 193 ? 10.774 9.450 -24.557 1.00 93.62 193 GLU A CA 1
ATOM 1604 C C . GLU A 1 193 ? 9.660 8.409 -24.703 1.00 93.62 193 GLU A C 1
ATOM 1606 O O . GLU A 1 193 ? 9.738 7.292 -24.174 1.00 93.62 193 GLU A O 1
ATOM 1611 N N . GLU A 1 194 ? 8.619 8.774 -25.448 1.00 95.56 194 GLU A N 1
ATOM 1612 C CA . GLU A 1 194 ? 7.551 7.857 -25.820 1.00 95.56 194 GLU A CA 1
ATOM 1613 C C . GLU A 1 194 ? 8.034 6.959 -26.966 1.00 95.56 194 GLU A C 1
ATOM 1615 O O . GLU A 1 194 ? 7.944 7.294 -28.146 1.00 95.56 194 GLU A O 1
ATOM 1620 N N . SER A 1 195 ? 8.603 5.813 -26.603 1.00 93.94 195 SER A N 1
ATOM 1621 C CA . SER A 1 195 ? 9.055 4.792 -27.539 1.00 93.94 195 SER A CA 1
ATOM 1622 C C . SER A 1 195 ? 8.852 3.418 -26.917 1.00 93.94 195 SER A C 1
ATOM 1624 O O . SER A 1 195 ? 9.323 3.142 -25.810 1.00 93.94 195 SER A O 1
ATOM 1626 N N . SER A 1 196 ? 8.117 2.556 -27.624 1.00 92.88 196 SER A N 1
ATOM 1627 C CA . SER A 1 196 ? 7.703 1.271 -27.071 1.00 92.88 196 SER A CA 1
ATOM 1628 C C . SER A 1 196 ? 8.892 0.332 -26.873 1.00 92.88 196 SER A C 1
ATOM 1630 O O . SER A 1 196 ? 9.715 0.145 -27.769 1.00 92.88 196 SER A O 1
ATOM 1632 N N . GLN A 1 197 ? 8.959 -0.300 -25.699 1.00 94.56 197 GLN A N 1
ATOM 1633 C CA . GLN A 1 197 ? 9.987 -1.284 -25.354 1.00 94.56 197 GLN A CA 1
ATOM 1634 C C . GLN A 1 197 ? 9.341 -2.588 -24.889 1.00 94.56 197 GLN A C 1
ATOM 1636 O O . GLN A 1 197 ? 8.428 -2.578 -24.069 1.00 94.56 197 GLN A O 1
ATOM 1641 N N . CYS A 1 198 ? 9.843 -3.723 -25.375 1.00 95.19 198 CYS A N 1
ATOM 1642 C CA . CYS A 1 198 ? 9.479 -5.037 -24.846 1.00 95.19 198 CYS A CA 1
ATOM 1643 C C . CYS A 1 198 ? 10.502 -5.453 -23.785 1.00 95.19 198 CYS A C 1
ATOM 1645 O O . CYS A 1 198 ? 11.690 -5.581 -24.081 1.00 95.19 198 CYS A O 1
ATOM 1647 N N . ILE A 1 199 ? 10.039 -5.666 -22.556 1.00 94.62 199 ILE A N 1
ATOM 1648 C CA . ILE A 1 199 ? 10.863 -6.006 -21.396 1.00 94.62 199 ILE A CA 1
ATOM 1649 C C . ILE A 1 199 ? 10.485 -7.411 -20.929 1.00 94.62 199 ILE A C 1
ATOM 1651 O O . ILE A 1 199 ? 9.314 -7.702 -20.683 1.00 94.62 199 ILE A O 1
ATOM 1655 N N . LEU A 1 200 ? 11.479 -8.289 -20.797 1.00 92.94 200 LEU A N 1
ATOM 1656 C CA . LEU A 1 200 ? 11.308 -9.593 -20.163 1.00 92.94 200 LEU A CA 1
ATOM 1657 C C . LEU A 1 200 ? 11.590 -9.457 -18.665 1.00 92.94 200 LEU A C 1
ATOM 1659 O O . LEU A 1 200 ? 12.719 -9.180 -18.267 1.00 92.94 200 LEU A O 1
ATOM 1663 N N . VAL A 1 201 ? 10.568 -9.683 -17.847 1.00 91.25 201 VAL A N 1
ATOM 1664 C CA . VAL A 1 201 ? 10.690 -9.794 -16.391 1.00 91.25 201 VAL A CA 1
ATOM 1665 C C . VAL A 1 201 ? 10.695 -11.275 -16.055 1.00 91.25 201 VAL A C 1
ATOM 1667 O O . VAL A 1 201 ? 9.778 -11.997 -16.443 1.00 91.25 201 VAL A O 1
ATOM 1670 N N . TYR A 1 202 ? 11.718 -11.754 -15.359 1.00 89.75 202 TYR A N 1
ATOM 1671 C CA . TYR A 1 202 ? 11.794 -13.156 -14.973 1.00 89.75 202 TYR A CA 1
ATOM 1672 C C . TYR A 1 202 ? 12.465 -13.315 -13.616 1.00 89.75 202 TYR A C 1
ATOM 1674 O O . TYR A 1 202 ? 13.310 -12.508 -13.229 1.00 89.75 202 TYR A O 1
ATOM 1682 N N . LEU A 1 203 ? 12.078 -14.368 -12.902 1.00 84.12 203 LEU A N 1
ATOM 1683 C CA . LEU A 1 203 ? 12.787 -14.810 -11.712 1.00 84.12 203 LEU A CA 1
ATOM 1684 C C . LEU A 1 203 ? 13.861 -15.808 -12.155 1.00 84.12 203 LEU A C 1
ATOM 1686 O O . LEU A 1 203 ? 13.504 -16.853 -12.711 1.00 84.12 203 LEU A O 1
ATOM 1690 N N . PRO A 1 204 ? 15.158 -15.497 -11.974 1.00 77.38 204 PRO A N 1
ATOM 1691 C CA . PRO A 1 204 ? 16.203 -16.469 -12.246 1.00 77.38 204 PRO A CA 1
ATOM 1692 C C . PRO A 1 204 ? 15.998 -17.674 -11.324 1.00 77.38 204 PRO A C 1
ATOM 1694 O O . PRO A 1 204 ? 15.574 -17.523 -10.176 1.00 77.38 204 PRO A O 1
ATOM 1697 N N . SER A 1 205 ? 16.257 -18.879 -11.834 1.00 66.62 205 SER A N 1
ATOM 1698 C CA . SER A 1 205 ? 16.249 -20.062 -10.971 1.00 66.62 205 SER A CA 1
ATOM 1699 C C . SER A 1 205 ? 17.351 -19.888 -9.924 1.00 66.62 205 SER A C 1
ATOM 1701 O O . SER A 1 205 ? 18.452 -19.491 -10.310 1.00 66.62 205 SER A O 1
ATOM 1703 N N . PRO A 1 206 ? 17.080 -20.118 -8.628 1.00 55.69 206 PRO A N 1
ATOM 1704 C CA . PRO A 1 206 ? 18.158 -20.203 -7.657 1.00 55.69 206 PRO A CA 1
ATOM 1705 C C . PRO A 1 206 ? 19.032 -21.399 -8.055 1.00 55.69 206 PRO A C 1
ATOM 1707 O O . PRO A 1 206 ? 18.522 -22.516 -8.157 1.00 55.69 206 PRO A O 1
ATOM 1710 N N . GLU A 1 207 ? 20.300 -21.136 -8.369 1.00 40.72 207 GLU A N 1
ATOM 1711 C CA . GLU A 1 207 ? 21.338 -22.172 -8.442 1.00 40.72 207 GLU A CA 1
ATOM 1712 C C . GLU A 1 207 ? 21.584 -22.792 -7.061 1.00 40.72 207 GLU A C 1
ATOM 1714 O O . GLU A 1 207 ? 21.499 -22.050 -6.050 1.00 40.72 207 GLU A O 1
#

Secondary structure (DSSP, 8-state):
--HHHHHHHHHHHHH-HHHHHHHHH-TT--GGGTTS-HHHHHHHHHHHHTHHHHHHHHHHHHHHHHHHHHHHHHHH-HHHHHHHHHTT--HHHHHHHHHHHTTT---TT-HHHHHHHHHHHHHT-GGGTT-HHHHHHHHHHHHHHHHHHHGGGPPPPPTTS----TTEEEEEESS-HHHHHH-GGGTTTSPPP---EEEEEE-PPP-

pLDDT: mean 90.38, std 8.52, range [40.72, 98.12]

Radius of gyration: 22.51 Å; chains: 1; bounding box: 48×48×59 Å

Sequence (207 aa):
MDAEQVWTLWRRLLRDETMQQRMYQAEGATQWLDGLSDDERVIMLTYASQFENVKWLVENYQFRLINSFINALDTGAPLTLRALLNIGLDLPTLSKEFLRKHAWFDYGPKVYGYCDAVLCYLLEHPKLSDYPEIHDLMRLEREGVRLYTGLVQARALIPEQYQRADSARVYQSRYTLSHWLRDKHHLGISSLEESSQCILVYLPSPE

Foldseek 3Di:
DDPVLLVVLLVLCLQDVVLVVCLVPCPPPLCSCPPPDPVSSVSSVVCSVVPVVSVVVSVVLVVVQLVLLLVLCVVQPVLLSLLCVVLVHPSSVVSVVLCNVVSNDDPDPLSLVSNLSSLVSVLPDPVCPVPVQSNLSSVVSNVSSQLVVQVVPFDDDDPPDDDDGSQKDKRKGQFPCVVCVVPVVCRNPDDTDRDIDIDMHGDDDDD